Protein AF-A0A972AFU8-F1 (afdb_monomer_lite)

Sequence (336 aa):
MNEWDAAQCSFCGYEKGDERPVTGALPSGTQIENRYTLGNALSSSRQSIGYVAWDARMNTRVLVEEFFPAAIVSRGADGRIVIKRNKEQFARARALFLDAPLEGIRPLKCSHSFDTLNTAMRVYPLDEHQDALTRMEELLDAPILFRDPAGSPLMSINGLLIPPLPKSREYKPSSYFDKNRKRRSLVIALISLIAVCVIGIALWAGYTMLSKYSIEIKLNAPYSAAQTWMLSRVEDGNMISVNAGDIQSDDTAAFAKLSLRRGNYSINVAQDGKEIARTVFAVEGAQPSEVALPTYTPVPVIMPTPSPVPSVAPSPEPSVAPSPEPSVAPSPEPSV

Radius of gyration: 59.09 Å; chains: 1; bounding box: 100×70×156 Å

Foldseek 3Di:
DDDPPDCARPAQRDGPPPDPQPAQDDAQQDQDPVFWGWHGFLDDDLFWTKTWIAGNVVRHIKIKIWGPNPVQWHQDPVRAIDGNDDVVLQVVVQVCVQPPDCVVQFPFDFPDWDDDSNGIMTITDDDRPDDRNVNRVSRNVSDDQCADPVRHRCADSSSHGPPPDPPDDPDDDPPVVVVVVVVVVVVVVVVVVVVVVVVVVVVVVVCLQPAWEKEKEKEQAADDPQKFKWKDFPPPPDIDGDPPPQWDDDRGIIMHIDTHHFGKMKMFMDGPRHTPFMDMDTDPDHDHPHDYTPDDDDDDDDDDDDDDDDDDDDDDDDDDDDDDDDDDDDDDDDDD

Structure (mmCIF, N/CA/C/O backbone):
data_AF-A0A972AFU8-F1
#
_entry.id   AF-A0A972AFU8-F1
#
loop_
_atom_site.group_PDB
_atom_site.id
_atom_site.type_symbol
_atom_site.label_atom_id
_atom_site.label_alt_id
_atom_site.label_comp_id
_atom_site.label_asym_id
_atom_site.label_entity_id
_atom_site.label_seq_id
_atom_site.pdbx_PDB_ins_code
_atom_site.Cartn_x
_atom_site.Cartn_y
_atom_site.Cartn_z
_atom_site.occupancy
_atom_site.B_iso_or_equiv
_atom_site.auth_seq_id
_atom_site.auth_comp_id
_atom_site.auth_asym_id
_atom_site.auth_atom_id
_atom_site.pdbx_PDB_model_num
ATOM 1 N N . MET A 1 1 ? -32.874 8.045 23.762 1.00 37.81 1 MET A N 1
ATOM 2 C CA . MET A 1 1 ? -32.850 7.841 22.297 1.00 37.81 1 MET A CA 1
ATOM 3 C C . MET A 1 1 ? -33.540 9.050 21.691 1.00 37.81 1 MET A C 1
ATOM 5 O O . MET A 1 1 ? -34.736 9.120 21.914 1.00 37.81 1 MET A O 1
ATOM 9 N N . ASN A 1 2 ? -32.812 10.030 21.125 1.00 44.28 2 ASN A N 1
ATOM 10 C CA . ASN A 1 2 ? -33.295 11.075 20.183 1.00 44.28 2 ASN A CA 1
ATOM 11 C C . ASN A 1 2 ? -32.303 12.259 20.044 1.00 44.28 2 ASN A C 1
ATOM 13 O O . ASN A 1 2 ? -32.684 13.390 20.301 1.00 44.28 2 ASN A O 1
ATOM 17 N N . GLU A 1 3 ? -31.049 12.039 19.626 1.00 41.25 3 GLU A N 1
ATOM 18 C CA . GLU A 1 3 ? -30.142 13.151 19.241 1.00 41.25 3 GLU A CA 1
ATOM 19 C C . GLU A 1 3 ? -29.194 12.762 18.083 1.00 41.25 3 GLU A C 1
ATOM 21 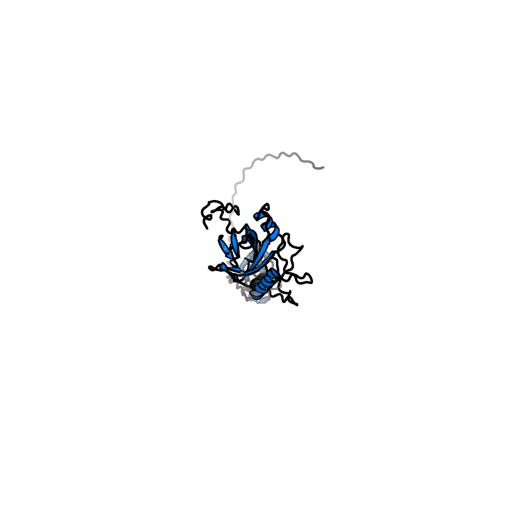O O . GLU A 1 3 ? -28.002 13.045 18.114 1.00 41.25 3 GLU A O 1
ATOM 26 N N . TRP A 1 4 ? -29.699 12.078 17.046 1.00 46.97 4 TRP A N 1
ATOM 27 C CA . TRP A 1 4 ? -28.911 11.759 15.831 1.00 46.97 4 TRP A CA 1
ATOM 28 C C . TRP A 1 4 ? -29.368 12.524 14.569 1.00 46.97 4 TRP A C 1
ATOM 30 O O . TRP A 1 4 ? -28.843 12.314 13.470 1.00 46.97 4 TRP A O 1
ATOM 40 N N . ASP A 1 5 ? -30.323 13.446 14.727 1.00 47.53 5 ASP A N 1
ATOM 41 C CA . ASP A 1 5 ? -30.875 14.271 13.641 1.00 47.53 5 ASP A CA 1
ATOM 42 C C . ASP A 1 5 ? -30.283 15.688 13.565 1.00 47.53 5 ASP A C 1
ATOM 44 O O . ASP A 1 5 ? -30.610 16.439 12.648 1.00 47.53 5 ASP A O 1
ATOM 48 N N . ALA A 1 6 ? -29.374 16.057 14.472 1.00 55.97 6 ALA A N 1
ATOM 49 C CA . ALA A 1 6 ? -28.654 17.326 14.389 1.00 55.97 6 ALA A CA 1
ATOM 50 C C . ALA A 1 6 ? -27.599 17.303 13.263 1.00 55.97 6 ALA A C 1
ATOM 52 O O . ALA A 1 6 ? -26.949 16.283 13.023 1.00 55.97 6 ALA A O 1
ATOM 53 N N . ALA A 1 7 ? -27.411 18.446 12.590 1.00 61.03 7 ALA A N 1
ATOM 54 C CA . ALA A 1 7 ? -26.380 18.632 11.563 1.00 61.03 7 ALA A CA 1
ATOM 55 C C . ALA A 1 7 ? -24.957 18.463 12.119 1.00 61.03 7 ALA A C 1
ATOM 57 O O . ALA A 1 7 ? -24.067 18.084 11.366 1.00 61.03 7 ALA A O 1
ATOM 58 N N . GLN A 1 8 ? -24.766 18.688 13.425 1.00 59.25 8 GLN A N 1
ATOM 59 C CA . GLN A 1 8 ? -23.522 18.440 14.141 1.00 59.25 8 GLN A CA 1
ATOM 60 C C . GLN A 1 8 ? -23.787 17.741 15.484 1.00 59.25 8 GLN A C 1
ATOM 62 O O . GLN A 1 8 ? -24.664 18.163 16.237 1.00 59.25 8 GLN A O 1
ATOM 67 N N . CYS A 1 9 ? -23.044 16.680 15.807 1.00 61.28 9 CYS A N 1
ATOM 68 C CA . CYS A 1 9 ? -23.166 15.972 17.081 1.00 61.28 9 CYS A CA 1
ATOM 69 C C . CYS A 1 9 ? -22.543 16.786 18.221 1.00 61.28 9 CYS A C 1
ATOM 71 O O . CYS A 1 9 ? -21.334 17.014 18.232 1.00 61.28 9 CYS A O 1
ATOM 73 N N . SER A 1 10 ? -23.337 17.136 19.231 1.00 56.19 10 SER A N 1
ATOM 74 C CA . SER A 1 10 ? -22.893 17.910 20.400 1.00 56.19 10 SER A CA 1
ATOM 75 C C . SER A 1 10 ? -21.887 17.176 21.295 1.00 56.19 10 SER A C 1
ATOM 77 O O . SER A 1 10 ? -21.200 17.811 22.087 1.00 56.19 10 SER A O 1
ATOM 79 N N . PHE A 1 11 ? -21.768 15.851 21.163 1.00 51.97 11 PHE A N 1
ATOM 80 C CA . PHE A 1 11 ? -20.828 15.049 21.949 1.00 51.97 11 PHE A CA 1
ATOM 81 C C . PHE A 1 11 ? -19.477 14.878 21.261 1.00 51.97 11 PHE A C 1
ATOM 83 O O . PHE A 1 11 ? -18.452 14.916 21.930 1.00 51.97 11 PHE A O 1
ATOM 90 N N . CYS A 1 12 ? -19.435 14.677 19.941 1.00 58.28 12 CYS A N 1
ATOM 91 C CA . CYS A 1 12 ? -18.194 14.370 19.216 1.00 58.28 12 CYS A CA 1
ATOM 92 C C . CYS A 1 12 ? -17.814 15.374 18.118 1.00 58.28 12 CYS A C 1
ATOM 94 O O . CYS A 1 12 ? -16.777 15.186 17.494 1.00 58.28 12 CYS A O 1
ATOM 96 N N . GLY A 1 13 ? -18.616 16.415 17.872 1.00 56.38 13 GLY A N 1
ATOM 97 C CA . GLY A 1 13 ? -18.365 17.422 16.832 1.00 56.38 13 GLY A CA 1
ATOM 98 C C . GLY A 1 13 ? -18.654 16.955 15.400 1.00 56.38 13 GLY A C 1
ATOM 99 O O . GLY A 1 13 ? -18.406 17.706 14.463 1.00 56.38 13 GLY A O 1
ATOM 100 N N . TYR A 1 14 ? -19.180 15.735 15.219 1.00 58.97 14 TYR A N 1
ATOM 101 C CA . TYR A 1 14 ? -19.485 15.134 13.913 1.00 58.97 14 TYR A CA 1
ATOM 102 C C . TYR A 1 14 ? -20.462 15.984 13.105 1.00 58.97 14 TYR A C 1
ATOM 104 O O . TYR A 1 14 ? -21.619 16.057 13.501 1.00 58.97 14 TYR A O 1
ATOM 112 N N . GLU A 1 15 ? -20.041 16.539 11.967 1.00 60.16 15 GLU A N 1
ATOM 113 C CA . GLU A 1 15 ? -20.936 17.177 10.998 1.00 60.16 15 GLU A CA 1
ATOM 114 C C . GLU A 1 15 ? -21.454 16.165 9.966 1.00 60.16 15 GLU A C 1
ATOM 116 O O . GLU A 1 15 ? -20.697 15.437 9.314 1.00 60.16 15 GLU A O 1
ATOM 121 N N . LYS A 1 16 ? -22.778 16.110 9.814 1.00 57.25 16 LYS A N 1
ATOM 122 C CA . LYS A 1 16 ? -23.493 15.222 8.894 1.00 57.25 16 LYS A CA 1
ATOM 123 C C . LYS A 1 16 ? -23.300 15.735 7.460 1.00 57.25 16 LYS A C 1
ATOM 125 O O . LYS A 1 16 ? -24.111 16.508 6.964 1.00 57.25 16 LYS A O 1
ATOM 130 N N . GLY A 1 17 ? -22.209 15.322 6.812 1.00 56.00 17 GLY A N 1
ATOM 131 C CA . GLY A 1 17 ? -21.889 15.689 5.423 1.00 56.00 17 GLY A CA 1
ATOM 132 C C . GLY A 1 17 ? -20.403 15.873 5.107 1.00 56.00 17 GLY A C 1
ATOM 133 O O . GLY A 1 17 ? -20.064 16.017 3.935 1.00 56.00 17 GLY A O 1
ATOM 134 N N . ASP A 1 18 ? -19.515 15.843 6.108 1.00 52.94 18 ASP A N 1
ATOM 135 C CA . ASP A 1 18 ? -18.074 16.003 5.882 1.00 52.94 18 ASP A CA 1
ATOM 136 C C . ASP A 1 18 ? -17.456 14.674 5.401 1.00 52.94 18 ASP A C 1
ATOM 138 O O . ASP A 1 18 ? -16.921 13.855 6.155 1.00 52.94 18 ASP A O 1
ATOM 142 N N . GLU A 1 19 ? -17.643 14.392 4.114 1.00 49.44 19 GLU A N 1
ATOM 143 C CA . GLU A 1 19 ? -17.134 13.200 3.447 1.00 49.44 19 GLU A CA 1
ATOM 144 C C . GLU A 1 19 ? -15.643 13.357 3.127 1.00 49.44 19 GLU A C 1
ATOM 146 O O . GLU A 1 19 ? -15.234 13.641 2.002 1.00 49.44 19 GLU A O 1
ATOM 151 N N . ARG A 1 20 ? -14.791 13.046 4.103 1.00 53.94 20 ARG A N 1
ATOM 152 C CA . ARG A 1 20 ? -13.499 12.420 3.787 1.00 53.94 20 ARG A CA 1
ATOM 153 C C . ARG A 1 20 ? -13.585 10.930 4.101 1.00 53.94 20 ARG A C 1
ATOM 155 O O . ARG A 1 20 ? -13.064 10.504 5.132 1.00 53.94 20 ARG A O 1
ATOM 162 N N . PRO A 1 21 ? -14.245 10.102 3.265 1.00 68.50 21 PRO A N 1
ATOM 163 C CA . PRO A 1 21 ? -14.268 8.674 3.509 1.00 68.50 21 PRO A CA 1
ATOM 164 C C . PRO A 1 21 ? -12.852 8.135 3.319 1.00 68.50 21 PRO A C 1
ATOM 166 O O . PRO A 1 21 ? -12.351 7.981 2.203 1.00 68.50 21 PRO A O 1
ATOM 169 N N . VAL A 1 22 ? -12.198 7.829 4.436 1.00 81.88 22 VAL A N 1
ATOM 170 C CA . VAL A 1 22 ? -11.023 6.966 4.435 1.00 81.88 22 VAL A CA 1
ATOM 171 C C . VAL A 1 22 ? -11.405 5.681 3.698 1.00 81.88 22 VAL A C 1
ATOM 173 O O . VAL A 1 22 ? -12.379 5.005 4.036 1.00 81.88 22 VAL A O 1
ATOM 176 N N . THR A 1 23 ? -10.661 5.353 2.643 1.00 84.81 23 THR A N 1
ATOM 177 C CA . THR A 1 23 ? -11.007 4.220 1.781 1.00 84.81 23 THR A CA 1
ATOM 178 C C . THR A 1 23 ? -10.976 2.915 2.574 1.00 84.81 23 THR A C 1
ATOM 180 O O . THR A 1 23 ? -9.947 2.532 3.124 1.00 84.81 23 THR A O 1
ATOM 183 N N . GLY A 1 24 ? -12.101 2.199 2.586 1.00 89.19 24 GLY A N 1
ATOM 184 C CA . GLY A 1 24 ? -12.237 0.939 3.317 1.00 89.19 24 GLY A CA 1
ATOM 185 C C . GLY A 1 24 ? -12.567 1.096 4.803 1.00 89.19 24 GLY A C 1
ATOM 186 O O . GLY A 1 24 ? -12.561 0.082 5.505 1.00 89.19 24 GLY A O 1
ATOM 187 N N . ALA A 1 25 ? -12.867 2.310 5.270 1.00 92.88 25 ALA A N 1
ATOM 188 C CA . ALA A 1 25 ? -13.364 2.550 6.617 1.00 92.88 25 ALA A CA 1
ATOM 189 C C . ALA A 1 25 ? -14.773 1.978 6.835 1.00 92.88 25 ALA A C 1
ATOM 191 O O . ALA A 1 25 ? -15.566 1.845 5.899 1.00 92.88 25 ALA A O 1
ATOM 192 N N . LEU A 1 26 ? -15.076 1.641 8.086 1.00 93.31 26 LEU A N 1
ATOM 193 C CA . LEU A 1 26 ? -16.425 1.303 8.526 1.00 93.31 26 LEU A CA 1
ATOM 194 C C . LEU A 1 26 ? -17.310 2.561 8.557 1.00 93.31 26 LEU A C 1
ATOM 196 O O . LEU A 1 26 ? -16.807 3.653 8.832 1.00 93.31 26 LEU A O 1
ATOM 200 N N . PRO A 1 27 ? -18.620 2.430 8.285 1.00 89.56 27 PRO A N 1
ATOM 201 C CA . PRO A 1 27 ? -19.526 3.568 8.321 1.00 89.56 27 PRO A CA 1
ATOM 202 C C . PRO A 1 27 ? -19.704 4.097 9.750 1.00 89.56 27 PRO A C 1
ATOM 204 O O . PRO A 1 27 ? -19.710 3.330 10.719 1.00 89.56 27 PRO A O 1
ATOM 207 N N . SER A 1 28 ? -19.904 5.410 9.873 1.00 89.62 28 SER A N 1
ATOM 208 C CA . SER A 1 28 ? -20.295 6.041 11.139 1.00 89.62 28 SER A CA 1
ATOM 209 C C . SER A 1 28 ? -21.596 5.419 11.664 1.00 89.62 28 SER A C 1
ATOM 211 O O . SER A 1 28 ? -22.487 5.062 10.893 1.00 89.62 28 SER A O 1
ATOM 213 N N . GLY A 1 29 ? -21.684 5.236 12.978 1.00 88.81 29 GLY A N 1
ATOM 214 C CA . GLY A 1 29 ? -22.757 4.517 13.663 1.00 88.81 29 GLY A CA 1
ATOM 215 C C . GLY A 1 29 ? -22.546 3.003 13.777 1.00 88.81 29 GLY A C 1
ATOM 216 O O . GLY A 1 29 ? -23.337 2.342 14.449 1.00 88.81 29 GLY A O 1
ATOM 217 N N . THR A 1 30 ? -21.489 2.433 13.180 1.00 91.81 30 THR A N 1
ATOM 218 C CA . THR A 1 30 ? -21.183 0.999 13.333 1.00 91.81 30 THR A CA 1
ATOM 219 C C . THR A 1 30 ? -20.950 0.656 14.801 1.00 91.81 30 THR A C 1
ATOM 221 O O . THR A 1 30 ? -20.091 1.245 15.460 1.00 91.81 30 THR A O 1
ATOM 224 N N . GLN A 1 31 ? -21.683 -0.335 15.305 1.00 93.62 31 GLN A N 1
ATOM 225 C CA . GLN A 1 31 ? -21.523 -0.828 16.666 1.00 93.62 31 GLN A CA 1
ATOM 226 C C . GLN A 1 31 ? -20.534 -1.998 16.704 1.00 93.62 31 GLN A C 1
ATOM 228 O O . GLN A 1 31 ? -20.651 -2.955 15.940 1.00 93.62 31 GLN A O 1
ATOM 233 N N . ILE A 1 32 ? -19.567 -1.925 17.615 1.00 93.81 32 ILE A N 1
ATOM 234 C CA . ILE A 1 32 ? -18.518 -2.923 17.815 1.00 93.81 32 ILE A CA 1
ATOM 235 C C . ILE A 1 32 ? -18.565 -3.429 19.261 1.00 93.81 32 ILE A C 1
ATOM 237 O O . ILE A 1 32 ? -18.649 -2.636 20.204 1.00 93.81 32 ILE A O 1
ATOM 241 N N . GLU A 1 33 ? -18.517 -4.755 19.440 1.00 91.88 33 GLU A N 1
ATOM 242 C CA . GLU A 1 33 ? -18.564 -5.432 20.753 1.00 91.88 33 GLU A CA 1
ATOM 243 C C . GLU A 1 33 ? -19.775 -5.030 21.622 1.00 91.88 33 GLU A C 1
ATOM 245 O O . GLU A 1 33 ? -19.723 -5.092 22.850 1.00 91.88 33 GLU A O 1
ATOM 250 N N . ASN A 1 34 ? -20.865 -4.548 21.002 1.00 90.75 34 ASN A N 1
ATOM 251 C CA . ASN A 1 34 ? -22.017 -3.944 21.690 1.00 90.75 34 ASN A CA 1
ATOM 252 C C . ASN A 1 34 ? -21.620 -2.894 22.750 1.00 90.75 34 ASN A C 1
ATOM 254 O O . ASN A 1 34 ? -22.326 -2.687 23.737 1.00 90.75 34 ASN A O 1
ATOM 258 N N . ARG A 1 35 ? -20.467 -2.243 22.562 1.00 95.00 35 ARG A N 1
ATOM 259 C CA . ARG A 1 35 ? -19.870 -1.306 23.521 1.00 95.00 35 ARG A CA 1
ATOM 260 C C . ARG A 1 35 ? -19.423 -0.026 22.843 1.00 95.00 35 ARG A C 1
ATOM 262 O O . ARG A 1 35 ? -19.709 1.054 23.349 1.00 95.00 35 ARG A O 1
ATOM 269 N N . TYR A 1 36 ? -18.727 -0.154 21.722 1.00 96.50 36 TYR A N 1
ATOM 270 C CA . TYR A 1 36 ? -18.155 0.976 21.012 1.00 96.50 36 TYR A CA 1
ATOM 271 C C . TYR A 1 36 ? -19.051 1.342 19.839 1.00 96.50 36 TYR A C 1
ATOM 273 O O . TYR A 1 36 ? -19.327 0.502 18.988 1.00 96.50 36 TYR A O 1
ATOM 281 N N . THR A 1 37 ? -19.511 2.586 19.788 1.00 96.25 37 THR A N 1
ATOM 282 C CA . THR A 1 37 ? -20.226 3.116 18.619 1.00 96.25 37 THR A CA 1
ATOM 283 C C . THR A 1 37 ? -19.263 3.994 17.842 1.00 96.25 37 THR A C 1
ATOM 285 O O . THR A 1 37 ? -18.832 5.024 18.361 1.00 96.25 37 THR A O 1
ATOM 288 N N . LEU A 1 38 ? -18.878 3.571 16.638 1.00 94.06 38 LEU A N 1
ATOM 289 C CA . LEU A 1 38 ? -17.943 4.322 15.807 1.00 94.06 38 LEU A CA 1
ATOM 290 C C . LEU A 1 38 ? -18.584 5.618 15.305 1.00 94.06 38 LEU A C 1
ATOM 292 O O . LEU A 1 38 ? -19.736 5.624 14.884 1.00 94.06 38 LEU A O 1
ATOM 296 N N . GLY A 1 39 ? -17.824 6.705 15.336 1.00 90.31 39 GLY A N 1
ATOM 297 C CA . GLY A 1 39 ? -18.099 7.925 14.587 1.00 90.31 39 GLY A CA 1
ATOM 298 C C . GLY A 1 39 ? -17.361 7.911 13.249 1.00 90.31 39 GLY A C 1
ATOM 299 O O . GLY A 1 39 ? -17.167 6.859 12.637 1.00 90.31 39 GLY A O 1
ATOM 300 N N . ASN A 1 40 ? -16.919 9.084 12.798 1.00 85.38 40 ASN A N 1
ATOM 301 C CA . ASN A 1 40 ? -16.136 9.193 11.571 1.00 85.38 40 ASN A CA 1
ATOM 302 C C . ASN A 1 40 ? -14.753 8.550 11.699 1.00 85.38 40 ASN A C 1
ATOM 304 O O . ASN A 1 40 ? -14.107 8.602 12.752 1.00 85.38 40 ASN A O 1
ATOM 308 N N . ALA A 1 41 ? -14.276 8.016 10.575 1.00 91.50 41 ALA A N 1
ATOM 309 C CA . ALA A 1 41 ? -12.853 7.794 10.388 1.00 91.50 41 ALA A CA 1
ATOM 310 C C . ALA A 1 41 ? -12.145 9.154 10.384 1.00 91.50 41 ALA A C 1
ATOM 312 O O . ALA A 1 41 ? -12.539 10.061 9.654 1.00 91.50 41 ALA A O 1
ATOM 313 N N . LEU A 1 42 ? -11.124 9.288 11.223 1.00 91.19 42 LEU A N 1
ATOM 314 C CA . LEU A 1 42 ? -10.354 10.517 11.382 1.00 91.19 42 LEU A CA 1
ATOM 315 C C . LEU A 1 42 ? -9.156 10.537 10.432 1.00 91.19 42 LEU A C 1
ATOM 317 O O . LEU A 1 42 ? -8.906 11.531 9.762 1.00 91.19 42 LEU A O 1
ATOM 321 N N . SER A 1 43 ? -8.417 9.426 10.372 1.00 90.50 43 SER A N 1
ATOM 322 C CA . SER A 1 43 ? -7.192 9.304 9.580 1.00 90.50 43 SER A CA 1
ATOM 323 C C . SER A 1 43 ? -6.892 7.835 9.256 1.00 90.50 43 SER A C 1
ATOM 325 O O . SER A 1 43 ? -7.543 6.913 9.755 1.00 90.50 43 SER A O 1
ATOM 327 N N . SER A 1 44 ? -5.910 7.602 8.391 1.00 92.31 44 SER A N 1
ATOM 328 C CA . SER A 1 44 ? -5.438 6.266 8.027 1.00 92.31 44 SER A CA 1
ATOM 329 C C . SER A 1 44 ? -3.946 6.253 7.769 1.00 92.31 44 SER A C 1
ATOM 331 O O . SER A 1 44 ? -3.403 7.182 7.177 1.00 92.31 44 SER A O 1
ATOM 333 N N . SER A 1 45 ? -3.310 5.143 8.119 1.00 89.75 45 SER A N 1
ATOM 334 C CA . SER A 1 45 ? -1.928 4.843 7.774 1.00 89.75 45 SER A CA 1
ATOM 335 C C . SER A 1 45 ? -1.858 3.679 6.784 1.00 89.75 45 SER A C 1
ATOM 337 O O . SER A 1 45 ? -2.860 3.116 6.345 1.00 89.75 45 SER A O 1
ATOM 339 N N . ARG A 1 46 ? -0.636 3.263 6.438 1.00 85.94 46 ARG A N 1
ATOM 340 C CA . ARG A 1 46 ? -0.408 2.042 5.643 1.00 85.94 46 ARG A CA 1
ATOM 341 C C . ARG A 1 46 ? -0.845 0.765 6.364 1.00 85.94 46 ARG A C 1
ATOM 343 O O . ARG A 1 46 ? -0.975 -0.272 5.714 1.00 85.94 46 ARG A O 1
ATOM 350 N N . GLN A 1 47 ? -0.999 0.833 7.685 1.00 87.94 47 GLN A N 1
ATOM 351 C CA . GLN A 1 47 ? -1.257 -0.307 8.551 1.00 87.94 47 GLN A CA 1
ATOM 352 C C . GLN A 1 47 ? -2.673 -0.308 9.123 1.00 87.94 47 GLN A C 1
ATOM 354 O O . GLN A 1 47 ? -3.221 -1.392 9.318 1.00 87.94 47 GLN A O 1
ATOM 359 N N . SER A 1 48 ? -3.237 0.866 9.401 1.00 93.12 48 SER A N 1
ATOM 360 C CA . SER A 1 48 ? -4.424 0.993 10.241 1.00 93.12 48 SER A CA 1
ATOM 361 C C . SER A 1 48 ? -5.362 2.103 9.771 1.00 93.12 48 SER A C 1
ATOM 363 O O . SER A 1 48 ? -4.937 3.049 9.107 1.00 93.12 48 SER A O 1
ATOM 365 N N . ILE A 1 49 ? -6.629 2.012 10.170 1.00 95.44 49 ILE A N 1
ATOM 366 C CA . ILE A 1 49 ? -7.601 3.109 10.092 1.00 95.44 49 ILE A CA 1
ATOM 367 C C . ILE A 1 49 ? -7.929 3.564 11.513 1.00 95.44 49 ILE A C 1
ATOM 369 O O . ILE A 1 49 ? -8.131 2.738 12.401 1.00 95.44 49 ILE A O 1
ATOM 373 N N . GLY A 1 50 ? -7.976 4.875 11.720 1.00 95.81 50 GLY A N 1
ATOM 374 C CA . GLY A 1 50 ? -8.305 5.497 12.991 1.00 95.81 50 GLY A CA 1
ATOM 375 C C . GLY A 1 50 ? -9.708 6.090 13.006 1.00 95.81 50 GLY A C 1
ATOM 376 O O . GLY A 1 50 ? -10.061 6.858 12.114 1.00 95.81 50 GLY A O 1
ATOM 377 N N . TYR A 1 51 ? -10.479 5.799 14.048 1.00 95.56 51 TYR A N 1
ATOM 378 C CA . TYR A 1 51 ? -11.828 6.315 14.273 1.00 95.56 51 TYR A CA 1
ATOM 379 C C . TYR A 1 51 ? -11.924 7.036 15.619 1.00 95.56 51 TYR A C 1
ATOM 381 O O . TYR A 1 51 ? -11.248 6.666 16.583 1.00 95.56 51 TYR A O 1
ATOM 389 N N . VAL A 1 52 ? -12.836 8.003 15.710 1.00 94.38 52 VAL A N 1
ATOM 390 C CA . VAL A 1 52 ? -13.427 8.385 17.000 1.00 94.38 52 VAL A CA 1
ATOM 391 C C . VAL A 1 52 ? -14.579 7.434 17.308 1.00 94.38 52 VAL A C 1
ATOM 393 O O . VAL A 1 52 ? -15.294 7.016 16.400 1.00 94.38 52 VAL A O 1
ATOM 396 N N . ALA A 1 53 ? -14.784 7.081 18.573 1.00 95.69 53 ALA A N 1
ATOM 397 C CA . ALA A 1 53 ? -15.911 6.259 18.993 1.00 95.69 53 ALA A CA 1
ATOM 398 C C . ALA A 1 53 ? -16.438 6.670 20.370 1.00 95.69 53 ALA A C 1
ATOM 400 O O . ALA A 1 53 ? -15.747 7.311 21.162 1.00 95.69 53 ALA A O 1
ATOM 401 N N . TRP A 1 54 ? -17.668 6.266 20.665 1.00 95.56 54 TRP A N 1
ATOM 402 C CA . TRP A 1 54 ? -18.270 6.374 21.989 1.00 95.56 54 TRP A CA 1
ATOM 403 C C . TRP A 1 54 ? -18.181 5.035 22.720 1.00 95.56 54 TRP A C 1
ATOM 405 O O . TRP A 1 54 ? -18.660 4.028 22.198 1.00 95.56 54 TRP A O 1
ATOM 415 N N . ASP A 1 55 ? -17.594 5.010 23.918 1.00 96.12 55 ASP A N 1
ATOM 416 C CA . ASP A 1 55 ? -17.600 3.843 24.804 1.00 96.12 55 ASP A CA 1
ATOM 417 C C . ASP A 1 55 ? -18.824 3.897 25.726 1.00 96.12 55 ASP A C 1
ATOM 419 O O . ASP A 1 55 ? -18.854 4.646 26.703 1.00 96.12 55 ASP A O 1
ATOM 423 N N . ALA A 1 56 ? -19.826 3.063 25.446 1.00 93.62 56 ALA A N 1
ATOM 424 C CA . ALA A 1 56 ? -21.076 3.031 26.200 1.00 93.62 56 ALA A CA 1
ATOM 425 C C . ALA A 1 56 ? -20.916 2.576 27.663 1.00 93.62 56 ALA A C 1
ATOM 427 O O . ALA A 1 56 ? -21.794 2.852 28.476 1.00 93.62 56 ALA A O 1
ATOM 428 N N . ARG A 1 57 ? -19.825 1.881 28.023 1.00 94.06 57 ARG A N 1
ATOM 429 C CA . ARG A 1 57 ? -19.599 1.440 29.412 1.00 94.06 57 ARG A CA 1
ATOM 430 C C . ARG A 1 57 ? -19.016 2.544 30.280 1.00 94.06 57 ARG A C 1
ATOM 432 O O . ARG A 1 57 ? -19.414 2.679 31.430 1.00 94.06 57 ARG A O 1
ATOM 439 N N . MET A 1 58 ? -18.052 3.289 29.743 1.00 91.56 58 MET A N 1
ATOM 440 C CA . MET A 1 58 ? -17.404 4.391 30.463 1.00 91.56 58 MET A CA 1
ATOM 441 C C . MET A 1 58 ? -18.090 5.739 30.223 1.00 91.56 58 MET A C 1
ATOM 443 O O . MET A 1 58 ? -17.752 6.712 30.886 1.00 91.56 58 MET A O 1
ATOM 447 N N . ASN A 1 59 ? -19.049 5.785 29.292 1.00 93.00 59 ASN A N 1
ATOM 448 C CA . ASN A 1 59 ? -19.786 6.981 28.900 1.00 93.00 59 ASN A CA 1
ATOM 449 C C . ASN A 1 59 ? -18.851 8.133 28.495 1.00 93.00 59 ASN A C 1
ATOM 451 O O . ASN A 1 59 ? -19.000 9.266 28.947 1.00 93.00 59 ASN A O 1
ATOM 455 N N . THR A 1 60 ? -17.847 7.807 27.680 1.00 93.00 60 THR A N 1
ATOM 456 C CA . THR A 1 60 ? -16.819 8.750 27.233 1.00 93.00 60 THR A CA 1
ATOM 457 C C . THR A 1 60 ? -16.401 8.478 25.791 1.00 93.00 60 THR A C 1
ATOM 459 O O . THR A 1 60 ? -16.631 7.391 25.247 1.00 93.00 60 THR A O 1
ATOM 462 N N . ARG A 1 61 ? -15.761 9.470 25.169 1.00 93.56 61 ARG A N 1
ATOM 463 C CA . ARG A 1 61 ? -15.152 9.338 23.843 1.00 93.56 61 ARG A CA 1
ATOM 464 C C . ARG A 1 61 ? -13.836 8.578 23.943 1.00 93.56 61 ARG A C 1
ATOM 466 O O . ARG A 1 61 ? -13.071 8.738 24.889 1.00 93.56 61 ARG A O 1
ATOM 473 N N . VAL A 1 62 ? -13.568 7.763 22.937 1.00 96.44 62 VAL A N 1
ATOM 474 C CA . VAL A 1 62 ? -12.335 6.990 22.797 1.00 96.44 62 VAL A CA 1
ATOM 475 C C . VAL A 1 62 ? -11.864 7.032 21.350 1.00 96.44 62 VAL A C 1
ATOM 477 O O . VAL A 1 62 ? -12.637 7.314 20.432 1.00 96.44 62 VAL A O 1
ATOM 480 N N . LEU A 1 63 ? -10.593 6.721 21.144 1.00 97.06 63 LEU A N 1
ATOM 481 C CA . LEU A 1 63 ? -10.038 6.467 19.822 1.00 97.06 63 LEU A CA 1
ATOM 482 C C . LEU A 1 63 ? -10.017 4.963 19.562 1.00 97.06 63 LEU A C 1
ATOM 484 O O . LEU A 1 63 ? -9.669 4.184 20.451 1.00 97.06 63 LEU A O 1
ATOM 488 N N . VAL A 1 64 ? -10.367 4.555 18.345 1.00 97.44 64 VAL A N 1
ATOM 489 C CA . VAL A 1 64 ? -10.310 3.157 17.904 1.00 97.44 64 VAL A CA 1
ATOM 490 C C . VAL A 1 64 ? -9.379 3.057 16.707 1.00 97.44 64 VAL A C 1
ATOM 492 O O . VAL A 1 64 ? -9.599 3.705 15.689 1.00 97.44 64 VAL A O 1
ATOM 495 N N . GLU A 1 65 ? -8.344 2.236 16.823 1.00 96.50 65 GLU A N 1
ATOM 496 C CA . GLU A 1 65 ? -7.453 1.875 15.730 1.00 96.50 65 GLU A CA 1
ATOM 497 C C . GLU A 1 65 ? -7.816 0.476 15.227 1.00 96.50 65 GLU A C 1
ATOM 499 O O . GLU A 1 65 ? -7.709 -0.514 15.954 1.00 96.50 65 GLU A O 1
ATOM 504 N N . GLU A 1 66 ? -8.225 0.394 13.969 1.00 96.50 66 GLU A N 1
ATOM 505 C CA . GLU A 1 66 ? -8.450 -0.854 13.253 1.00 96.50 66 GLU A CA 1
ATOM 506 C C . GLU A 1 66 ? -7.194 -1.249 12.484 1.00 96.50 66 GLU A C 1
ATOM 508 O O . GLU A 1 66 ? -6.706 -0.475 11.661 1.00 96.50 66 GLU A O 1
ATOM 513 N N . PHE A 1 67 ? -6.728 -2.486 12.647 1.00 94.75 67 PHE A N 1
ATOM 514 C CA . PHE A 1 67 ? -5.699 -3.039 11.775 1.00 94.75 67 PHE A CA 1
ATOM 515 C C . PHE A 1 67 ? -6.250 -3.220 10.349 1.00 94.75 67 PHE A C 1
ATOM 517 O O . PHE A 1 67 ? -7.093 -4.073 10.082 1.00 94.75 67 PHE A O 1
ATOM 524 N N . PHE A 1 68 ? -5.780 -2.421 9.396 1.00 93.81 68 PHE A N 1
ATOM 525 C CA . PHE A 1 68 ? -6.246 -2.439 8.010 1.00 93.81 68 PHE A CA 1
ATOM 526 C C . PHE A 1 68 ? -5.102 -2.147 7.021 1.00 93.81 68 PHE A C 1
ATOM 528 O O . PHE A 1 68 ? -4.972 -1.037 6.499 1.00 93.81 68 PHE A O 1
ATOM 535 N N . PRO A 1 69 ? -4.254 -3.144 6.709 1.00 91.44 69 PRO A N 1
ATOM 536 C CA . PRO A 1 69 ? -3.167 -2.980 5.750 1.00 91.44 69 PRO A CA 1
ATOM 537 C C . PRO A 1 69 ? -3.700 -2.982 4.306 1.00 91.44 69 PRO A C 1
ATOM 539 O O . PRO A 1 69 ? -3.669 -4.006 3.615 1.00 91.44 69 PRO A O 1
ATOM 542 N N . ALA A 1 70 ? -4.191 -1.830 3.835 1.00 88.19 70 ALA A N 1
ATOM 543 C CA . ALA A 1 70 ? -4.948 -1.666 2.582 1.00 88.19 70 ALA A CA 1
ATOM 544 C C . ALA A 1 70 ? -4.286 -2.275 1.322 1.00 88.19 70 ALA A C 1
ATOM 546 O O . ALA A 1 70 ? -4.967 -2.621 0.356 1.00 88.19 70 ALA A O 1
ATOM 547 N N . ALA A 1 71 ? -2.963 -2.467 1.333 1.00 86.00 71 ALA A N 1
ATOM 548 C CA . ALA A 1 71 ? -2.215 -3.123 0.260 1.00 86.00 71 ALA A CA 1
ATOM 549 C C . ALA A 1 71 ? -2.572 -4.612 0.056 1.00 86.00 71 ALA A C 1
ATOM 551 O O . ALA A 1 71 ? -2.413 -5.135 -1.050 1.00 86.00 71 ALA A O 1
ATOM 552 N N . ILE A 1 72 ? -3.027 -5.309 1.103 1.00 87.69 72 ILE A N 1
ATOM 553 C CA . ILE A 1 72 ? -3.292 -6.759 1.075 1.00 87.69 72 ILE A CA 1
ATOM 554 C C . ILE A 1 72 ? -4.718 -7.142 1.465 1.00 87.69 72 ILE A C 1
ATOM 556 O O . ILE A 1 72 ? -5.089 -8.308 1.310 1.00 87.69 72 ILE A O 1
ATOM 560 N N . VAL A 1 73 ? -5.528 -6.183 1.914 1.00 91.56 73 VAL A N 1
ATOM 561 C CA . VAL A 1 73 ? -6.930 -6.403 2.286 1.00 91.56 73 VAL A CA 1
ATOM 562 C C . VAL A 1 73 ? -7.903 -5.535 1.486 1.00 91.56 73 VAL A C 1
ATOM 564 O O . VAL A 1 73 ? -7.527 -4.614 0.762 1.00 91.56 73 VAL A O 1
ATOM 567 N N . SER A 1 74 ? -9.185 -5.865 1.580 1.00 92.94 74 SER A N 1
ATOM 568 C CA . SER A 1 74 ? -10.310 -4.997 1.223 1.00 92.94 74 SER A CA 1
ATOM 569 C C . SER A 1 74 ? -11.448 -5.180 2.213 1.00 92.94 74 SER A C 1
ATOM 571 O O . SER A 1 74 ? -11.540 -6.215 2.869 1.00 92.94 74 SER A O 1
ATOM 573 N N . ARG A 1 75 ? -12.343 -4.194 2.266 1.00 94.44 75 ARG A N 1
ATOM 574 C CA . ARG A 1 75 ? -13.602 -4.273 3.002 1.00 94.44 75 ARG A CA 1
ATOM 575 C C . ARG A 1 75 ? -14.639 -5.066 2.203 1.00 94.44 75 ARG A C 1
ATOM 577 O O . ARG A 1 75 ? -14.851 -4.766 1.030 1.00 94.44 75 ARG A O 1
ATOM 584 N N . GLY A 1 76 ? -15.247 -6.077 2.814 1.00 92.75 76 GLY A N 1
ATOM 585 C CA . GLY A 1 76 ? -16.435 -6.752 2.292 1.00 92.75 76 GLY A CA 1
ATOM 586 C C . GLY A 1 76 ? -17.700 -5.919 2.511 1.00 92.75 76 GLY A C 1
ATOM 587 O O . GLY A 1 76 ? -17.711 -5.001 3.329 1.00 92.75 76 GLY A O 1
ATOM 588 N N . ALA A 1 77 ? -18.780 -6.250 1.800 1.00 88.88 77 ALA A N 1
ATOM 589 C CA . ALA A 1 77 ? -20.072 -5.568 1.955 1.00 88.88 77 ALA A CA 1
ATOM 590 C C . ALA A 1 77 ? -20.679 -5.731 3.365 1.00 88.88 77 ALA A C 1
ATOM 592 O O . ALA A 1 77 ? -21.479 -4.911 3.794 1.00 88.88 77 ALA A O 1
ATOM 593 N N . ASP A 1 78 ? -20.270 -6.769 4.094 1.00 90.31 78 ASP A N 1
ATOM 594 C CA . ASP A 1 78 ? -20.649 -7.062 5.478 1.00 90.31 78 ASP A CA 1
ATOM 595 C C . ASP A 1 78 ? -19.738 -6.379 6.519 1.00 90.31 78 ASP A C 1
ATOM 597 O O . ASP A 1 78 ? -19.798 -6.703 7.704 1.00 90.31 78 ASP A O 1
ATOM 601 N N . GLY A 1 79 ? -18.844 -5.482 6.088 1.00 90.25 79 GLY A N 1
ATOM 602 C CA . GLY A 1 79 ? -17.878 -4.796 6.951 1.00 90.25 79 GLY A CA 1
ATOM 603 C C . GLY A 1 79 ? -16.655 -5.639 7.336 1.00 90.25 79 GLY A C 1
ATOM 604 O O . GLY A 1 79 ? -15.695 -5.108 7.902 1.00 90.25 79 GLY A O 1
ATOM 605 N N . ARG A 1 80 ? -16.620 -6.934 6.992 1.00 94.62 80 ARG A N 1
ATOM 606 C CA . ARG A 1 80 ? -15.491 -7.813 7.323 1.00 94.62 80 ARG A CA 1
ATOM 607 C C . ARG A 1 80 ? -14.294 -7.586 6.407 1.00 94.62 80 ARG A C 1
ATOM 609 O O . ARG A 1 80 ? -14.433 -7.212 5.242 1.00 94.62 80 ARG A O 1
ATOM 616 N N . ILE A 1 81 ? -13.094 -7.853 6.917 1.00 94.44 81 ILE A N 1
ATOM 617 C CA . ILE A 1 81 ? -11.877 -7.849 6.102 1.00 94.44 81 ILE A CA 1
ATOM 618 C C . ILE A 1 81 ? -11.827 -9.080 5.189 1.00 94.44 81 ILE A C 1
ATOM 620 O O . ILE A 1 81 ? -11.882 -10.225 5.644 1.00 94.44 81 ILE A O 1
ATOM 624 N N . VAL A 1 82 ? -11.606 -8.836 3.896 1.00 94.56 82 VAL A N 1
ATOM 625 C CA . VAL A 1 82 ? -11.270 -9.843 2.885 1.00 94.56 82 VAL A CA 1
ATOM 626 C C . VAL A 1 82 ? -9.778 -9.758 2.565 1.00 94.56 82 VAL A C 1
ATOM 628 O O . VAL A 1 82 ? -9.285 -8.736 2.086 1.00 94.56 82 VAL A O 1
ATOM 631 N N . ILE A 1 83 ? -9.047 -10.848 2.807 1.00 92.81 83 ILE A N 1
ATOM 632 C CA . ILE A 1 83 ? -7.596 -10.921 2.593 1.00 92.81 83 ILE A CA 1
ATOM 633 C C . ILE A 1 83 ? -7.309 -11.335 1.145 1.00 92.81 83 ILE A C 1
ATOM 635 O O . ILE A 1 83 ? -7.640 -12.449 0.735 1.00 92.81 83 ILE A O 1
ATOM 639 N N . LYS A 1 84 ? -6.654 -10.460 0.376 1.00 89.25 84 LYS A N 1
ATOM 640 C CA . LYS A 1 84 ? -6.349 -10.678 -1.048 1.00 89.25 84 LYS A CA 1
ATOM 641 C C . LYS A 1 84 ? -5.096 -11.529 -1.263 1.00 89.25 84 LYS A C 1
ATOM 643 O O . LYS A 1 84 ? -5.018 -12.261 -2.246 1.00 89.25 84 LYS A O 1
ATOM 648 N N . ARG A 1 85 ? -4.086 -11.396 -0.393 1.00 81.38 85 ARG A N 1
ATOM 649 C CA . ARG A 1 85 ? -2.759 -12.037 -0.520 1.00 81.38 85 ARG A CA 1
ATOM 650 C C . ARG A 1 85 ? -2.178 -12.371 0.859 1.00 81.38 85 ARG A C 1
ATOM 652 O O . ARG A 1 85 ? -2.554 -11.744 1.840 1.00 81.38 85 ARG A O 1
ATOM 659 N N . ASN A 1 86 ? -1.247 -13.327 0.919 1.00 82.44 86 ASN A N 1
ATOM 660 C CA . ASN A 1 86 ? -0.431 -13.649 2.104 1.00 82.44 86 ASN A CA 1
ATOM 661 C C . ASN A 1 86 ? -1.229 -13.858 3.413 1.00 82.44 86 ASN A C 1
ATOM 663 O O . ASN A 1 86 ? -0.942 -13.239 4.436 1.00 82.44 86 ASN A O 1
ATOM 667 N N . LYS A 1 87 ? -2.224 -14.759 3.393 1.00 88.38 87 LYS A N 1
ATOM 668 C CA . LYS A 1 87 ? -3.157 -15.000 4.516 1.00 88.38 87 LYS A CA 1
ATOM 669 C C . LYS A 1 87 ? -2.479 -15.353 5.843 1.00 88.38 87 LYS A C 1
ATOM 671 O O . LYS A 1 87 ? -2.799 -14.753 6.862 1.00 88.38 87 LYS A O 1
ATOM 676 N N . GLU A 1 88 ? -1.533 -16.292 5.833 1.00 84.62 88 GLU A N 1
ATOM 677 C CA . GLU A 1 88 ? -0.798 -16.696 7.045 1.00 84.62 88 GLU A CA 1
ATOM 678 C C . GLU A 1 88 ? -0.060 -15.518 7.678 1.00 84.62 88 GLU A C 1
ATOM 680 O O . GLU A 1 88 ? 0.015 -15.373 8.896 1.00 84.62 88 GLU A O 1
ATOM 685 N N . GLN A 1 89 ? 0.471 -14.648 6.829 1.00 78.88 89 GLN A N 1
ATOM 686 C CA . GLN A 1 89 ? 1.222 -13.501 7.273 1.00 78.88 89 GLN A CA 1
ATOM 687 C C . GLN A 1 89 ? 0.314 -12.426 7.870 1.00 78.88 89 GLN A C 1
ATOM 689 O O . GLN A 1 89 ? 0.637 -11.875 8.918 1.00 78.88 89 GLN A O 1
ATOM 694 N N . PHE A 1 90 ? -0.831 -12.165 7.238 1.00 86.94 90 PHE A N 1
ATOM 695 C CA . PHE A 1 90 ? -1.856 -11.304 7.815 1.00 86.94 90 PHE A CA 1
ATOM 696 C C . PHE A 1 90 ? -2.280 -11.812 9.200 1.00 86.94 90 PHE A C 1
ATOM 698 O O . PHE A 1 90 ? -2.366 -11.021 10.132 1.00 86.94 90 PHE A O 1
ATOM 705 N N . ALA A 1 91 ? -2.463 -13.127 9.367 1.00 88.00 91 ALA A N 1
ATOM 706 C CA . ALA A 1 91 ? -2.810 -13.713 10.661 1.00 88.00 91 ALA A CA 1
ATOM 707 C C . ALA A 1 91 ? -1.730 -13.461 11.730 1.00 88.00 91 ALA A C 1
ATOM 709 O O . ALA A 1 91 ? -2.057 -13.056 12.843 1.00 88.00 91 ALA A O 1
ATOM 710 N N . ARG A 1 92 ? -0.442 -13.616 11.386 1.00 84.75 92 ARG A N 1
ATOM 711 C CA . ARG A 1 92 ? 0.675 -13.282 12.293 1.00 84.75 92 ARG A CA 1
ATOM 712 C C . ARG A 1 92 ? 0.721 -11.791 12.629 1.00 84.75 92 ARG A C 1
ATOM 714 O O . ARG A 1 92 ? 0.927 -11.432 13.781 1.00 84.75 92 ARG A O 1
ATOM 721 N N . ALA A 1 93 ? 0.518 -10.930 11.632 1.00 85.19 93 ALA A N 1
ATOM 722 C CA . ALA A 1 93 ? 0.483 -9.480 11.799 1.00 85.19 93 ALA A CA 1
ATOM 723 C C . ALA A 1 93 ? -0.633 -9.040 12.742 1.00 85.19 93 ALA A C 1
ATOM 725 O O . ALA A 1 93 ? -0.406 -8.246 13.645 1.00 85.19 93 ALA A O 1
ATOM 726 N N . ARG A 1 94 ? -1.825 -9.597 12.540 1.00 90.19 94 ARG A N 1
ATOM 727 C CA . ARG A 1 94 ? -3.001 -9.354 13.364 1.00 90.19 94 ARG A CA 1
ATOM 728 C C . ARG A 1 94 ? -2.767 -9.789 14.811 1.00 90.19 94 ARG A C 1
ATOM 730 O O . ARG A 1 94 ? -3.042 -9.009 15.710 1.00 90.19 94 ARG A O 1
ATOM 737 N N . ALA A 1 95 ? -2.196 -10.976 15.029 1.00 88.31 95 ALA A N 1
ATOM 738 C CA . ALA A 1 95 ? -1.850 -11.448 16.372 1.00 88.31 95 ALA A CA 1
ATOM 739 C C . ALA A 1 95 ? -0.839 -10.517 17.064 1.00 88.31 95 ALA A C 1
ATOM 741 O O . ALA A 1 95 ? -1.064 -10.074 18.184 1.00 88.31 95 ALA A O 1
ATOM 742 N N . LEU A 1 96 ? 0.229 -10.119 16.364 1.00 86.25 96 LEU A N 1
ATOM 743 C CA . LEU A 1 96 ? 1.185 -9.140 16.894 1.00 86.25 96 LEU A CA 1
ATOM 744 C C . LEU A 1 96 ? 0.531 -7.781 17.161 1.00 86.25 96 LEU A C 1
ATOM 746 O O . LEU A 1 96 ? 0.835 -7.145 18.163 1.00 86.25 96 LEU A O 1
ATOM 750 N N . PHE A 1 97 ? -0.369 -7.331 16.286 1.00 89.75 97 PHE A N 1
ATOM 751 C CA . PHE A 1 97 ? -1.124 -6.103 16.502 1.00 89.75 97 PHE A CA 1
ATOM 752 C C . PHE A 1 97 ? -1.976 -6.194 17.766 1.00 89.75 97 PHE A C 1
ATOM 754 O O . PHE A 1 97 ? -2.127 -5.183 18.421 1.00 89.75 97 PHE A O 1
ATOM 761 N N . LEU A 1 98 ? -2.509 -7.352 18.156 1.00 90.25 98 LEU A N 1
ATOM 762 C CA . LEU A 1 98 ? -3.256 -7.493 19.412 1.00 90.25 98 LEU A CA 1
ATOM 763 C C . LEU A 1 98 ? -2.326 -7.491 20.623 1.00 90.25 98 LEU A C 1
ATOM 765 O O . LEU A 1 98 ? -2.530 -6.696 21.543 1.00 90.25 98 LEU A O 1
ATOM 769 N N . ASP A 1 99 ? -1.279 -8.312 20.573 1.00 85.81 99 ASP A N 1
ATOM 770 C CA . ASP A 1 99 ? -0.508 -8.711 21.754 1.00 85.81 99 ASP A CA 1
ATOM 771 C C . ASP A 1 99 ? 0.744 -7.859 22.002 1.00 85.81 99 ASP A C 1
ATOM 773 O O . ASP A 1 99 ? 1.341 -7.941 23.075 1.00 85.81 99 ASP A O 1
ATOM 777 N N . ALA A 1 100 ? 1.175 -7.036 21.036 1.00 80.69 100 ALA A N 1
ATOM 778 C CA . ALA A 1 100 ? 2.419 -6.278 21.164 1.00 80.69 100 ALA A CA 1
ATOM 779 C C . ALA A 1 100 ? 2.394 -5.346 22.393 1.00 80.69 100 ALA A C 1
ATOM 781 O O . ALA A 1 100 ? 1.514 -4.473 22.460 1.00 80.69 100 ALA A O 1
ATOM 782 N N . PRO A 1 101 ? 3.371 -5.459 23.316 1.00 75.81 101 PRO A N 1
ATOM 783 C CA . PRO A 1 101 ? 3.498 -4.556 24.450 1.00 75.81 101 PRO A CA 1
ATOM 784 C C . PRO A 1 101 ? 4.067 -3.226 23.955 1.00 75.81 101 PRO A C 1
ATOM 786 O O . PRO A 1 101 ? 5.250 -3.116 23.645 1.00 75.81 101 PRO A O 1
ATOM 789 N N . LEU A 1 102 ? 3.206 -2.216 23.830 1.00 77.25 102 LEU A N 1
ATOM 790 C CA . LEU A 1 102 ? 3.581 -0.906 23.286 1.00 77.25 102 LEU A CA 1
ATOM 791 C C . LEU A 1 102 ? 3.626 0.212 24.333 1.00 77.25 102 LEU A C 1
ATOM 793 O O . LEU A 1 102 ? 3.665 1.392 23.975 1.00 77.25 102 LEU A O 1
ATOM 797 N N . GLU A 1 103 ? 3.615 -0.142 25.619 1.00 77.00 103 GLU A N 1
ATOM 798 C CA . GLU A 1 103 ? 3.767 0.833 26.698 1.00 77.00 103 GLU A CA 1
ATOM 799 C C . GLU A 1 103 ? 5.121 1.545 26.580 1.00 77.00 103 GLU A C 1
ATOM 801 O O . GLU A 1 103 ? 6.161 0.910 26.421 1.00 77.00 103 GLU A O 1
ATOM 806 N N . GLY A 1 104 ? 5.100 2.879 26.595 1.00 76.62 104 GLY A N 1
ATOM 807 C CA . GLY A 1 104 ? 6.296 3.713 26.438 1.00 76.62 104 GLY A CA 1
ATOM 808 C C . GLY A 1 104 ? 6.849 3.814 25.009 1.00 76.62 104 GLY A C 1
ATOM 809 O O . GLY A 1 104 ? 7.712 4.650 24.767 1.00 76.62 104 GLY A O 1
ATOM 810 N N . ILE A 1 105 ? 6.351 3.012 24.059 1.00 82.19 105 ILE A N 1
ATOM 811 C CA . ILE A 1 105 ? 6.729 3.086 22.634 1.00 82.19 105 ILE A CA 1
ATOM 812 C C . ILE A 1 105 ? 5.740 3.961 21.859 1.00 82.19 105 ILE A C 1
ATOM 814 O O . ILE A 1 105 ? 6.127 4.716 20.969 1.00 82.19 105 ILE A O 1
ATOM 818 N N . ARG A 1 106 ? 4.449 3.832 22.174 1.00 87.31 106 ARG A N 1
ATOM 819 C CA . ARG A 1 106 ? 3.358 4.570 21.526 1.00 87.31 106 ARG A CA 1
ATOM 820 C C . ARG A 1 106 ? 2.977 5.802 22.349 1.00 87.31 106 ARG A C 1
ATOM 822 O O . ARG A 1 106 ? 3.073 5.747 23.575 1.00 87.31 106 ARG A O 1
ATOM 829 N N . PRO A 1 107 ? 2.473 6.872 21.707 1.00 89.62 107 PRO A N 1
ATOM 830 C CA . PRO A 1 107 ? 2.081 8.096 22.409 1.00 89.62 107 PRO A CA 1
ATOM 831 C C . PRO A 1 107 ? 0.894 7.886 23.358 1.00 89.62 107 PRO A C 1
ATOM 833 O O . PRO A 1 107 ? 0.784 8.577 24.365 1.00 89.62 107 PRO A O 1
ATOM 836 N N . LEU A 1 108 ? 0.025 6.909 23.064 1.00 90.81 108 LEU A N 1
ATOM 837 C CA . LEU A 1 108 ? -1.147 6.580 23.874 1.00 90.81 108 LEU A CA 1
ATOM 838 C C . LEU A 1 108 ? -1.086 5.133 24.365 1.00 90.81 108 LEU A C 1
ATOM 840 O O . LEU A 1 108 ? -0.760 4.207 23.613 1.00 90.81 108 LEU A O 1
ATOM 844 N N . LYS A 1 109 ? -1.464 4.931 25.631 1.00 92.19 109 LYS A N 1
ATOM 845 C CA . LYS A 1 109 ? -1.602 3.604 26.234 1.00 92.19 109 LYS A CA 1
ATOM 846 C C . LYS A 1 109 ? -2.892 2.942 25.748 1.00 92.19 109 LYS A C 1
ATOM 848 O O . LYS A 1 109 ? -3.976 3.499 25.897 1.00 92.19 109 LYS A O 1
ATOM 853 N N . CYS A 1 110 ? -2.770 1.737 25.196 1.00 93.38 110 CYS A N 1
ATOM 854 C CA . CYS A 1 110 ? -3.920 0.926 24.802 1.00 93.38 110 CYS A CA 1
ATOM 855 C C . CYS A 1 110 ? -4.703 0.501 26.053 1.00 93.38 110 CYS A C 1
ATOM 857 O O . CYS A 1 110 ? -4.126 -0.098 26.961 1.00 93.38 110 CYS A O 1
ATOM 859 N N . SER A 1 111 ? -6.002 0.799 26.106 1.00 92.75 111 SER A N 1
ATOM 860 C CA . SER A 1 111 ? -6.885 0.400 27.211 1.00 92.75 111 SER A CA 1
ATOM 861 C C . SER A 1 111 ? -7.551 -0.950 26.960 1.00 92.75 111 SER A C 1
ATOM 863 O O . SER A 1 111 ? -7.779 -1.716 27.895 1.00 92.75 111 SER A O 1
ATOM 865 N N . HIS A 1 112 ? -7.861 -1.253 25.700 1.00 93.38 112 HIS A N 1
ATOM 866 C CA . HIS A 1 112 ? -8.528 -2.488 25.313 1.00 93.38 112 HIS A CA 1
ATOM 867 C C . HIS A 1 112 ? -8.108 -2.910 23.905 1.00 93.38 112 HIS A C 1
ATOM 869 O O . HIS A 1 112 ? -8.041 -2.075 23.008 1.00 93.38 112 HIS A O 1
ATOM 875 N N . SER A 1 113 ? -7.843 -4.196 23.699 1.00 95.31 113 SER A N 1
ATOM 876 C CA . SER A 1 113 ? -7.609 -4.788 22.382 1.00 95.31 113 SER A CA 1
ATOM 877 C C . SER A 1 113 ? -8.493 -6.017 22.216 1.00 95.31 113 SER A C 1
ATOM 879 O O . SER A 1 113 ? -8.724 -6.758 23.171 1.00 95.31 113 SER A O 1
ATOM 881 N N . PHE A 1 114 ? -9.038 -6.206 21.020 1.00 96.12 114 PHE A N 1
ATOM 882 C CA . PHE A 1 114 ? -9.919 -7.331 20.730 1.00 96.12 114 PHE A CA 1
ATOM 883 C C . PHE A 1 114 ? -9.994 -7.588 19.230 1.00 96.12 114 PHE A C 1
ATOM 885 O O . PHE A 1 114 ? -9.596 -6.767 18.402 1.00 96.12 114 PHE A O 1
ATOM 892 N N . ASP A 1 115 ? -10.531 -8.749 18.892 1.00 95.25 115 ASP A N 1
ATOM 893 C CA . ASP A 1 115 ? -10.671 -9.224 17.530 1.00 95.25 115 ASP A CA 1
ATOM 894 C C . ASP A 1 115 ? -12.134 -9.205 17.094 1.00 95.25 115 ASP A C 1
ATOM 896 O O . ASP A 1 115 ? -12.995 -9.782 17.749 1.00 95.25 115 ASP A O 1
ATOM 900 N N . THR A 1 116 ? -12.421 -8.593 15.949 1.00 95.00 116 THR A N 1
ATOM 901 C CA . THR A 1 116 ? -13.774 -8.527 15.385 1.00 95.00 116 THR A CA 1
ATOM 902 C C . THR A 1 116 ? -13.710 -8.344 13.874 1.00 95.00 116 THR A C 1
ATOM 904 O O . THR A 1 116 ? -12.680 -7.947 13.345 1.00 95.00 116 THR A O 1
ATOM 907 N N . LEU A 1 117 ? -14.787 -8.632 13.139 1.00 94.25 117 LEU A N 1
ATOM 908 C CA . LEU A 1 117 ? -14.873 -8.372 11.688 1.00 94.25 117 LEU A CA 1
ATOM 909 C C . LEU A 1 117 ? -13.689 -8.920 10.850 1.00 94.25 117 LEU A C 1
ATOM 911 O O . LEU A 1 117 ? -13.340 -8.370 9.804 1.00 94.25 117 LEU A O 1
ATOM 915 N N . ASN A 1 118 ? -13.084 -10.031 11.287 1.00 94.62 118 ASN A N 1
ATOM 916 C CA . ASN A 1 118 ? -11.867 -10.616 10.701 1.00 94.62 118 ASN A CA 1
ATOM 917 C C . ASN A 1 118 ? -10.632 -9.686 10.731 1.00 94.62 118 ASN A C 1
ATOM 919 O O . ASN A 1 118 ? -9.746 -9.766 9.880 1.00 94.62 118 ASN A O 1
ATOM 923 N N . THR A 1 119 ? -10.576 -8.802 11.720 1.00 94.56 119 THR A N 1
ATOM 924 C CA . THR A 1 119 ? -9.449 -7.921 12.005 1.00 94.56 119 THR A CA 1
ATOM 925 C C . THR A 1 119 ? -9.244 -7.737 13.507 1.00 94.56 119 THR A C 1
ATOM 927 O O . THR A 1 119 ? -9.986 -8.308 14.306 1.00 94.56 119 THR A O 1
ATOM 930 N N . ALA A 1 120 ? -8.211 -6.984 13.871 1.00 95.12 120 ALA A N 1
ATOM 931 C CA . ALA A 1 120 ? -7.903 -6.584 15.232 1.00 95.12 120 ALA A CA 1
ATOM 932 C C . ALA A 1 120 ? -8.199 -5.096 15.439 1.00 95.12 120 ALA A C 1
ATOM 934 O O . ALA A 1 120 ? -7.972 -4.275 14.548 1.00 95.12 120 ALA A O 1
ATOM 935 N N . MET A 1 121 ? -8.675 -4.768 16.635 1.00 96.25 121 MET A N 1
ATOM 936 C CA . MET A 1 121 ? -9.006 -3.420 17.074 1.00 96.25 121 MET A CA 1
ATOM 937 C C . MET A 1 121 ? -8.242 -3.097 18.355 1.00 96.25 121 MET A C 1
ATOM 939 O O . MET A 1 121 ? -8.067 -3.956 19.225 1.00 96.25 121 MET A O 1
ATOM 943 N N . ARG A 1 122 ? -7.816 -1.843 18.488 1.00 95.75 122 ARG A N 1
ATOM 944 C CA . ARG A 1 122 ? -7.259 -1.283 19.720 1.00 95.75 122 ARG A CA 1
ATOM 945 C C . ARG A 1 122 ? -7.975 -0.003 20.089 1.00 95.75 122 ARG A C 1
ATOM 947 O O . ARG A 1 122 ? -8.267 0.821 19.232 1.00 95.75 122 ARG A O 1
ATOM 954 N N . VAL A 1 123 ? -8.244 0.151 21.374 1.00 96.50 123 VAL A N 1
ATOM 955 C CA . VAL A 1 123 ? -8.963 1.285 21.938 1.00 96.50 123 VAL A CA 1
ATOM 956 C C . VAL A 1 123 ? -8.020 2.069 22.828 1.00 96.50 123 VAL A C 1
ATOM 958 O O . VAL A 1 123 ? -7.292 1.498 23.644 1.00 96.50 123 VAL A O 1
ATOM 961 N N . TYR A 1 124 ? -8.060 3.385 22.674 1.00 95.75 124 TYR A N 1
ATOM 962 C CA . TYR A 1 124 ? -7.245 4.325 23.421 1.00 95.75 124 TYR A CA 1
ATOM 963 C C . TYR A 1 124 ? -8.155 5.345 24.108 1.00 95.75 124 TYR A C 1
ATOM 965 O O . TYR A 1 124 ? -9.113 5.822 23.488 1.00 95.75 124 TYR A O 1
ATOM 973 N N . PRO A 1 125 ? -7.901 5.665 25.387 1.00 94.81 125 PRO A N 1
ATOM 974 C CA . PRO A 1 125 ? -8.631 6.724 26.066 1.00 94.81 125 PRO A CA 1
ATOM 975 C C . PRO A 1 125 ? -8.360 8.066 25.376 1.00 94.81 125 PRO A C 1
ATOM 977 O O . PRO A 1 125 ? -7.263 8.291 24.862 1.00 94.81 125 PRO A O 1
ATOM 980 N N . LEU A 1 126 ? -9.364 8.937 25.369 1.00 94.00 126 LEU A N 1
ATOM 981 C CA . LEU A 1 126 ? -9.266 10.295 24.850 1.00 94.00 126 LEU A CA 1
ATOM 982 C C . LEU A 1 126 ? -9.844 11.249 25.893 1.00 94.00 126 LEU A C 1
ATOM 984 O O . LEU A 1 126 ? -11.006 11.110 26.276 1.00 94.00 126 LEU A O 1
ATOM 988 N N . ASP A 1 127 ? -9.039 12.204 26.351 1.00 89.06 127 ASP A N 1
ATOM 989 C CA . ASP A 1 127 ? -9.506 13.186 27.329 1.00 89.06 127 ASP A CA 1
ATOM 990 C C . ASP A 1 127 ? -10.449 14.203 26.669 1.00 89.06 127 ASP A C 1
ATOM 992 O O . ASP A 1 127 ? -10.333 14.509 25.482 1.00 89.06 127 ASP A O 1
ATOM 996 N N . GLU A 1 128 ? -11.370 14.779 27.444 1.00 82.12 128 GLU A N 1
ATOM 997 C CA . GLU A 1 128 ? -12.420 15.665 26.922 1.00 82.12 128 GLU A CA 1
ATOM 998 C C . GLU A 1 128 ? -11.877 16.894 26.171 1.00 82.12 128 GLU A C 1
ATOM 1000 O O . GLU A 1 128 ? -12.460 17.309 25.169 1.00 82.12 128 GLU A O 1
ATOM 1005 N N . HIS A 1 129 ? -10.740 17.435 26.620 1.00 85.44 129 HIS A N 1
ATOM 1006 C CA . HIS A 1 129 ? -10.097 18.621 26.046 1.00 85.44 129 HIS A CA 1
ATOM 1007 C C . HIS A 1 129 ? -9.119 18.320 24.900 1.00 85.44 129 HIS A C 1
ATOM 1009 O O . HIS A 1 129 ? -8.522 19.247 24.355 1.00 85.44 129 HIS A O 1
ATOM 1015 N N . GLN A 1 130 ? -8.896 17.049 24.558 1.00 85.88 130 GLN A N 1
ATOM 1016 C CA . GLN A 1 130 ? -7.961 16.678 23.499 1.00 85.88 130 GLN A CA 1
ATOM 1017 C C . GLN A 1 130 ? -8.641 16.685 22.129 1.00 85.88 130 GLN A C 1
ATOM 1019 O O . GLN A 1 130 ? -9.760 16.198 21.973 1.00 85.88 130 GLN A O 1
ATOM 1024 N N . ASP A 1 131 ? -7.929 17.188 21.120 1.00 88.44 131 ASP A N 1
ATOM 1025 C CA . ASP A 1 131 ? -8.372 17.090 19.733 1.00 88.44 131 ASP A CA 1
ATOM 1026 C C . ASP A 1 131 ? -8.203 15.655 19.211 1.00 88.44 131 ASP A C 1
ATOM 1028 O O . ASP A 1 131 ? -7.095 15.111 19.166 1.00 88.44 131 ASP A O 1
ATOM 1032 N N . ALA A 1 132 ? -9.318 15.033 18.826 1.00 90.62 132 ALA A N 1
ATOM 1033 C CA . ALA A 1 132 ? -9.352 13.628 18.435 1.00 90.62 132 ALA A CA 1
ATOM 1034 C C . ALA A 1 132 ? -8.523 13.359 17.171 1.00 90.62 132 ALA A C 1
ATOM 1036 O O . ALA A 1 132 ? -7.849 12.331 17.095 1.00 90.62 132 ALA A O 1
ATOM 1037 N N . LEU A 1 133 ? -8.569 14.274 16.194 1.00 87.88 133 LEU A N 1
ATOM 1038 C CA . LEU A 1 133 ? -7.850 14.133 14.930 1.00 87.88 133 LEU A CA 1
ATOM 1039 C C . LEU A 1 133 ? -6.340 14.157 15.165 1.00 87.88 133 LEU A C 1
ATOM 1041 O O . LEU A 1 133 ? -5.664 13.198 14.802 1.00 87.88 133 LEU A O 1
ATOM 1045 N N . THR A 1 134 ? -5.841 15.185 15.852 1.00 88.56 134 THR A N 1
ATOM 1046 C CA . THR A 1 134 ? -4.415 15.329 16.179 1.00 88.56 134 THR A CA 1
ATOM 1047 C C . THR A 1 134 ? -3.898 14.108 16.939 1.00 88.56 134 THR A C 1
ATOM 1049 O O . THR A 1 134 ? -2.879 13.527 16.575 1.00 88.56 134 THR A O 1
ATOM 1052 N N . ARG A 1 135 ? -4.632 13.647 17.963 1.00 91.88 135 ARG A N 1
ATOM 1053 C CA . ARG A 1 135 ? -4.239 12.458 18.738 1.00 91.88 135 ARG A CA 1
ATOM 1054 C C . ARG A 1 135 ? -4.245 11.177 17.916 1.00 91.88 135 ARG A C 1
ATOM 1056 O O . ARG A 1 135 ? -3.411 10.302 18.147 1.00 91.88 135 ARG A O 1
ATOM 1063 N N . MET A 1 136 ? -5.170 11.051 16.968 1.00 93.38 136 MET A N 1
ATOM 1064 C CA . MET A 1 136 ? -5.186 9.916 16.056 1.00 93.38 136 MET A CA 1
ATOM 1065 C C . MET A 1 136 ? -4.008 9.963 15.077 1.00 93.38 136 MET A C 1
ATOM 1067 O O . MET A 1 136 ? -3.383 8.933 14.847 1.00 93.38 136 MET A O 1
ATOM 1071 N N . GLU A 1 137 ? -3.672 11.126 14.523 1.00 91.38 137 GLU A N 1
ATOM 1072 C CA . GLU A 1 137 ? -2.512 11.278 13.635 1.00 91.38 137 GLU A CA 1
ATOM 1073 C C . GLU A 1 137 ? -1.205 10.945 14.362 1.00 91.38 137 GLU A C 1
ATOM 1075 O O . GLU A 1 137 ? -0.459 10.090 13.889 1.00 91.38 137 GLU A O 1
ATOM 1080 N N . GLU A 1 138 ? -0.991 11.484 15.569 1.00 91.44 138 GLU A N 1
ATOM 1081 C CA . GLU A 1 138 ? 0.153 11.131 16.425 1.00 91.44 138 GLU A CA 1
ATOM 1082 C C . GLU A 1 138 ? 0.250 9.613 16.661 1.00 91.44 138 GLU A C 1
ATOM 1084 O O . GLU A 1 138 ? 1.333 9.022 16.625 1.00 91.44 138 GLU A O 1
ATOM 1089 N N . LEU A 1 139 ? -0.891 8.961 16.905 1.00 91.69 139 LEU A N 1
ATOM 1090 C CA . LEU A 1 139 ? -0.958 7.521 17.131 1.00 91.69 139 LEU A CA 1
ATOM 1091 C C . LEU A 1 139 ? -0.579 6.718 15.878 1.00 91.69 139 LEU A C 1
ATOM 1093 O O . LEU A 1 139 ? 0.128 5.712 15.986 1.00 91.69 139 LEU A O 1
ATOM 1097 N N . LEU A 1 140 ? -1.064 7.141 14.710 1.00 90.31 140 LEU A N 1
ATOM 1098 C CA . LEU A 1 140 ? -0.850 6.468 13.429 1.00 90.31 140 LEU A CA 1
ATOM 1099 C C . LEU A 1 140 ? 0.550 6.722 12.845 1.00 90.31 140 LEU A C 1
ATOM 1101 O O . LEU A 1 140 ? 1.070 5.845 12.147 1.00 90.31 140 LEU A O 1
ATOM 1105 N N . ASP A 1 141 ? 1.176 7.853 13.178 1.00 88.62 141 ASP A N 1
ATOM 1106 C CA . ASP A 1 141 ? 2.574 8.180 12.859 1.00 88.62 141 ASP A CA 1
ATOM 1107 C C . ASP A 1 141 ? 3.583 7.366 13.682 1.00 88.62 141 ASP A C 1
ATOM 1109 O O . ASP A 1 141 ? 4.752 7.243 13.304 1.00 88.62 141 ASP A O 1
ATOM 1113 N N . ALA A 1 142 ? 3.127 6.730 14.765 1.00 85.94 142 ALA A N 1
ATOM 1114 C CA . ALA A 1 142 ? 3.870 5.738 15.535 1.00 85.94 142 ALA A CA 1
ATOM 1115 C C . ALA A 1 142 ? 3.386 4.303 15.208 1.00 85.94 142 ALA A C 1
ATOM 1117 O O . ALA A 1 142 ? 2.754 3.647 16.046 1.00 85.94 142 ALA A O 1
ATOM 1118 N N . PRO A 1 143 ? 3.650 3.758 14.001 1.00 80.25 143 PRO A N 1
ATOM 1119 C CA . PRO A 1 143 ? 3.138 2.450 13.604 1.00 80.25 143 PRO A CA 1
ATOM 1120 C C . PRO A 1 143 ? 3.718 1.326 14.466 1.00 80.25 143 PRO A C 1
ATOM 1122 O O . PRO A 1 143 ? 4.817 1.424 15.018 1.00 80.25 143 PRO A O 1
ATOM 1125 N N . ILE A 1 144 ? 2.994 0.210 14.545 1.00 80.75 144 ILE A N 1
ATOM 1126 C CA . ILE A 1 144 ? 3.491 -0.967 15.259 1.00 80.75 144 ILE A CA 1
ATOM 1127 C C . ILE A 1 144 ? 4.604 -1.593 14.424 1.00 80.75 144 ILE A C 1
ATOM 1129 O O . ILE A 1 144 ? 4.376 -2.131 13.338 1.00 80.75 144 ILE A O 1
ATOM 1133 N N . LEU A 1 145 ? 5.826 -1.553 14.948 1.00 77.19 145 LEU A N 1
ATOM 1134 C CA . LEU A 1 145 ? 6.957 -2.215 14.319 1.00 77.19 145 LEU A CA 1
ATOM 1135 C C . LEU A 1 145 ? 6.865 -3.717 14.569 1.00 77.19 145 LEU A C 1
ATOM 1137 O O . LEU A 1 145 ? 7.124 -4.207 15.664 1.00 77.19 145 LEU A O 1
ATOM 1141 N N . PHE A 1 146 ? 6.531 -4.463 13.525 1.00 74.50 146 PHE A N 1
ATOM 1142 C CA . PHE A 1 146 ? 6.533 -5.916 13.568 1.00 74.50 146 PHE A CA 1
ATOM 1143 C C . PHE A 1 146 ? 7.966 -6.442 13.510 1.00 74.50 146 PHE A C 1
ATOM 1145 O O . PHE A 1 146 ? 8.501 -6.720 12.433 1.00 74.50 146 PHE A O 1
ATOM 1152 N N . ARG A 1 147 ? 8.601 -6.536 14.676 1.00 71.75 147 ARG A N 1
ATOM 1153 C CA . ARG A 1 147 ? 9.956 -7.057 14.867 1.00 71.75 147 ARG A CA 1
ATOM 1154 C C . ARG A 1 147 ? 9.941 -8.227 15.843 1.00 71.75 147 ARG A C 1
ATOM 1156 O O . ARG A 1 147 ? 9.040 -8.331 16.670 1.00 71.75 147 ARG A O 1
ATOM 1163 N N . ASP A 1 148 ? 10.912 -9.121 15.709 1.00 67.38 148 ASP A N 1
ATOM 1164 C CA . ASP A 1 148 ? 11.140 -10.167 16.702 1.00 67.38 148 ASP A CA 1
ATOM 1165 C C . ASP A 1 148 ? 11.803 -9.569 17.964 1.00 67.38 148 ASP A C 1
ATOM 1167 O O . ASP A 1 148 ? 12.241 -8.412 17.941 1.00 67.38 148 ASP A O 1
ATOM 1171 N N . PRO A 1 149 ? 11.904 -10.323 19.075 1.00 64.06 149 PRO A N 1
ATOM 1172 C CA . PRO A 1 149 ? 12.591 -9.852 20.280 1.00 64.06 149 PRO A CA 1
ATOM 1173 C C . PRO A 1 149 ? 14.071 -9.487 20.070 1.00 64.06 149 PRO A C 1
ATOM 1175 O O . PRO A 1 149 ? 14.634 -8.754 20.875 1.00 64.06 149 PRO A O 1
ATOM 1178 N N . ALA A 1 150 ? 14.705 -9.973 18.996 1.00 71.81 150 ALA A N 1
ATOM 1179 C CA . ALA A 1 150 ? 16.073 -9.627 18.609 1.00 71.81 150 ALA A CA 1
ATOM 1180 C C . ALA A 1 150 ? 16.148 -8.356 17.729 1.00 71.81 150 ALA A C 1
ATOM 1182 O O . ALA A 1 150 ? 17.233 -7.954 17.310 1.00 71.81 150 ALA A O 1
ATOM 1183 N N . GLY A 1 151 ? 15.011 -7.709 17.448 1.00 67.62 151 GLY A N 1
ATOM 1184 C CA . GLY A 1 151 ? 14.909 -6.490 16.646 1.00 67.62 151 GLY A CA 1
ATOM 1185 C C . GLY A 1 151 ? 14.884 -6.718 15.131 1.00 67.62 151 GLY A C 1
ATOM 1186 O O . GLY A 1 151 ? 14.815 -5.744 14.372 1.00 67.62 151 GLY A O 1
ATOM 1187 N N . SER A 1 152 ? 14.893 -7.963 14.657 1.00 66.69 152 SER A N 1
ATOM 1188 C CA . SER A 1 152 ? 14.814 -8.288 13.231 1.00 66.69 152 SER A CA 1
ATOM 1189 C C . SER A 1 152 ? 13.418 -7.971 12.689 1.00 66.69 152 SER A C 1
ATOM 1191 O O . SER A 1 152 ? 12.423 -8.289 13.342 1.00 66.69 152 SER A O 1
ATOM 1193 N N . PRO A 1 153 ? 13.295 -7.360 11.497 1.00 63.12 153 PRO A N 1
ATOM 1194 C CA . PRO A 1 153 ? 11.995 -7.074 10.903 1.00 63.12 153 PRO A CA 1
ATOM 1195 C C . PRO A 1 153 ? 11.268 -8.380 10.567 1.00 63.12 153 PRO A C 1
ATOM 1197 O O . PRO A 1 153 ? 11.680 -9.117 9.675 1.00 63.12 153 PRO A O 1
ATOM 1200 N N . LEU A 1 154 ? 10.153 -8.639 11.252 1.00 62.00 154 LEU A N 1
ATOM 1201 C CA . LEU A 1 154 ? 9.226 -9.708 10.893 1.00 62.00 154 LEU A CA 1
ATOM 1202 C C . LEU A 1 154 ? 8.403 -9.312 9.669 1.00 62.00 154 LEU A C 1
ATOM 1204 O O . LEU A 1 154 ? 7.961 -10.189 8.944 1.00 62.00 154 LEU A O 1
ATOM 1208 N N . MET A 1 155 ? 8.169 -8.018 9.415 1.00 63.16 155 MET A N 1
ATOM 1209 C CA . MET A 1 155 ? 7.450 -7.536 8.229 1.00 63.16 155 MET A CA 1
ATOM 1210 C C . MET A 1 155 ? 7.936 -6.144 7.791 1.00 63.16 155 MET A C 1
ATOM 1212 O O . MET A 1 155 ? 8.533 -5.397 8.559 1.00 63.16 155 MET A O 1
ATOM 1216 N N . SER A 1 156 ? 7.685 -5.800 6.530 1.00 61.78 156 SER A N 1
ATOM 1217 C CA . SER A 1 156 ? 7.858 -4.461 5.960 1.00 61.78 156 SER A CA 1
ATOM 1218 C C . SER A 1 156 ? 6.765 -3.502 6.432 1.00 61.78 156 SER A C 1
ATOM 1220 O O . SER A 1 156 ? 5.718 -3.919 6.928 1.00 61.78 156 SER A O 1
ATOM 1222 N N . ILE A 1 157 ? 6.978 -2.211 6.164 1.00 51.62 157 ILE A N 1
ATOM 1223 C CA . ILE A 1 157 ? 6.071 -1.099 6.495 1.00 51.62 157 ILE A CA 1
ATOM 1224 C C . ILE A 1 157 ? 4.656 -1.225 5.890 1.00 51.62 157 ILE A C 1
ATOM 1226 O O . ILE A 1 157 ? 3.746 -0.519 6.301 1.00 51.62 157 ILE A O 1
ATOM 1230 N N . ASN A 1 158 ? 4.458 -2.125 4.918 1.00 54.94 158 ASN A N 1
ATOM 1231 C CA . ASN A 1 158 ? 3.153 -2.422 4.315 1.00 54.94 158 ASN A CA 1
ATOM 1232 C C . ASN A 1 158 ? 2.480 -3.669 4.930 1.00 54.94 158 ASN A C 1
ATOM 1234 O O . ASN A 1 158 ? 1.551 -4.214 4.336 1.00 54.94 158 ASN A O 1
ATOM 1238 N N . GLY A 1 159 ? 2.999 -4.204 6.042 1.00 51.97 159 GLY A N 1
ATOM 1239 C CA . GLY A 1 159 ? 2.533 -5.475 6.601 1.00 51.97 159 GLY A CA 1
ATOM 1240 C C . GLY A 1 159 ? 2.850 -6.680 5.705 1.00 51.97 159 GLY A C 1
ATOM 1241 O O . GLY A 1 159 ? 2.142 -7.680 5.749 1.00 51.97 159 GLY A O 1
ATOM 1242 N N . LEU A 1 160 ? 3.894 -6.603 4.867 1.00 54.28 160 LEU A N 1
ATOM 1243 C CA . LEU A 1 160 ? 4.373 -7.679 3.976 1.00 54.28 160 LEU A CA 1
ATOM 1244 C C . LEU A 1 160 ? 5.738 -8.193 4.446 1.00 54.28 160 LEU A C 1
ATOM 1246 O O . LEU A 1 160 ? 6.625 -7.373 4.630 1.00 54.28 160 LEU A O 1
ATOM 1250 N N . LEU A 1 161 ? 5.945 -9.501 4.604 1.00 45.22 161 LEU A N 1
ATOM 1251 C CA . LEU A 1 161 ? 7.216 -10.100 5.004 1.00 45.22 161 LEU A CA 1
ATOM 1252 C C . LEU A 1 161 ? 8.256 -9.630 3.995 1.00 45.22 161 LEU A C 1
ATOM 1254 O O . LEU A 1 161 ? 8.023 -9.720 2.788 1.00 45.22 161 LEU A O 1
ATOM 1258 N N . ILE A 1 162 ? 9.405 -9.157 4.473 1.00 49.97 162 ILE A N 1
ATOM 1259 C CA . ILE A 1 162 ? 10.599 -9.254 3.641 1.00 49.97 162 ILE A CA 1
ATOM 1260 C C . ILE A 1 162 ? 10.881 -10.759 3.630 1.00 49.97 162 ILE A C 1
ATOM 1262 O O . ILE A 1 162 ? 11.175 -11.301 4.698 1.00 49.97 162 ILE A O 1
ATOM 1266 N N . PRO A 1 163 ? 10.679 -11.474 2.506 1.00 47.25 163 PRO A N 1
ATOM 1267 C CA . PRO A 1 163 ? 10.960 -12.901 2.484 1.00 47.25 163 PRO A CA 1
ATOM 1268 C C . PRO A 1 163 ? 12.414 -13.100 2.926 1.00 47.25 163 PRO A C 1
ATOM 1270 O O . PRO A 1 163 ? 13.260 -12.277 2.550 1.00 47.25 163 PRO A O 1
ATOM 1273 N N . PRO A 1 164 ? 12.722 -14.141 3.724 1.00 50.16 164 PRO A N 1
ATOM 1274 C CA . PRO A 1 164 ? 14.102 -14.421 4.085 1.00 50.16 164 PRO A CA 1
ATOM 1275 C C . PRO A 1 164 ? 14.912 -14.475 2.793 1.00 50.16 164 PRO A C 1
ATOM 1277 O O . PRO A 1 164 ? 14.522 -15.164 1.844 1.00 50.16 164 PRO A O 1
ATOM 1280 N N . LEU A 1 165 ? 15.986 -13.682 2.731 1.00 50.12 165 LEU A N 1
ATOM 1281 C CA . LEU A 1 165 ? 16.852 -13.663 1.559 1.00 50.12 165 LEU A CA 1
ATOM 1282 C C . LEU A 1 165 ? 17.256 -15.115 1.275 1.00 50.12 165 LEU A C 1
ATOM 1284 O O . LEU A 1 165 ? 17.707 -15.807 2.195 1.00 50.12 165 LEU A O 1
ATOM 1288 N N . PRO A 1 166 ? 17.040 -15.620 0.050 1.00 53.19 166 PRO A N 1
ATOM 1289 C CA . PRO A 1 166 ? 17.384 -16.996 -0.255 1.00 53.19 166 PRO A CA 1
ATOM 1290 C C . PRO A 1 166 ? 1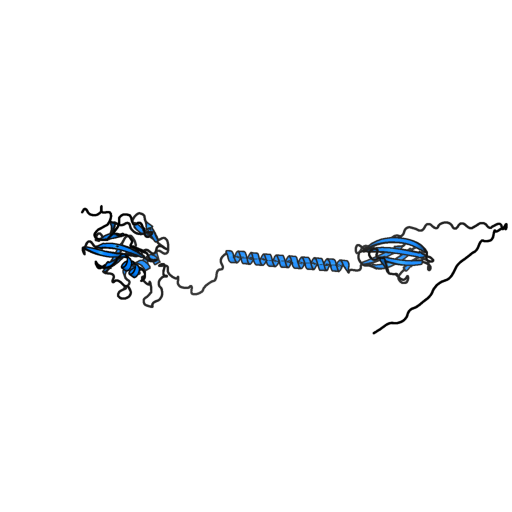8.881 -17.186 0.010 1.00 53.19 166 PRO A C 1
ATOM 1292 O O . PRO A 1 166 ? 19.685 -16.321 -0.345 1.00 53.19 166 PRO A O 1
ATOM 1295 N N . LYS A 1 167 ? 19.252 -18.308 0.649 1.00 65.56 167 LYS A N 1
ATOM 1296 C CA . LYS A 1 167 ? 20.649 -18.626 1.018 1.00 65.56 167 LYS A CA 1
ATOM 1297 C C . LYS A 1 167 ? 21.610 -18.499 -0.170 1.00 65.56 167 LYS A C 1
ATOM 1299 O O . LYS A 1 167 ? 22.785 -18.207 0.015 1.00 65.56 167 LYS A O 1
ATOM 1304 N N . SER A 1 168 ? 21.093 -18.676 -1.382 1.00 63.38 168 SER A N 1
ATOM 1305 C CA . SER A 1 168 ? 21.744 -18.302 -2.627 1.00 63.38 168 SER A CA 1
ATOM 1306 C C . SER A 1 168 ? 20.745 -17.603 -3.547 1.00 63.38 168 SER A C 1
ATOM 1308 O O . SER A 1 168 ? 19.584 -17.992 -3.679 1.00 63.38 168 SER A O 1
ATOM 1310 N N . ARG A 1 169 ? 21.200 -16.535 -4.199 1.00 52.81 169 ARG A N 1
ATOM 1311 C CA . ARG A 1 169 ? 20.430 -15.830 -5.221 1.00 52.81 169 ARG A CA 1
ATOM 1312 C C . ARG A 1 169 ? 20.747 -16.485 -6.563 1.00 52.81 169 ARG A C 1
ATOM 1314 O O . ARG A 1 169 ? 21.746 -16.151 -7.190 1.00 52.81 169 ARG A O 1
ATOM 1321 N N . GLU A 1 170 ? 19.925 -17.432 -7.002 1.00 62.41 170 GLU A N 1
ATOM 1322 C CA . GLU A 1 170 ? 20.020 -17.926 -8.377 1.00 62.41 170 GLU A CA 1
ATOM 1323 C C . GLU A 1 170 ? 19.406 -16.860 -9.298 1.00 62.41 170 GLU A C 1
ATOM 1325 O O . GLU A 1 170 ? 18.187 -16.700 -9.386 1.00 62.41 170 GLU A O 1
ATOM 1330 N N . TYR A 1 171 ? 20.258 -16.034 -9.908 1.00 63.34 171 TYR A N 1
ATOM 1331 C CA . TYR A 1 171 ? 19.820 -15.003 -10.843 1.00 63.34 171 TYR A CA 1
ATOM 1332 C C . TYR A 1 171 ? 19.218 -15.665 -12.088 1.00 63.34 171 TYR A C 1
ATOM 1334 O O . TYR A 1 171 ? 19.940 -16.184 -12.937 1.00 63.34 171 TYR A O 1
ATOM 1342 N N . LYS A 1 172 ? 17.888 -15.629 -12.206 1.00 56.56 172 LYS A N 1
ATOM 1343 C CA . LYS A 1 172 ? 17.175 -15.956 -13.446 1.00 56.56 172 LYS A CA 1
ATOM 1344 C C . LYS A 1 172 ? 16.800 -14.644 -14.139 1.00 56.56 172 LYS A C 1
ATOM 1346 O O . LYS A 1 172 ? 15.907 -13.950 -13.646 1.00 56.56 172 LYS A O 1
ATOM 1351 N N . PRO A 1 173 ? 17.489 -14.250 -15.226 1.00 57.72 173 PRO A N 1
ATOM 1352 C CA . PRO A 1 173 ? 17.109 -13.059 -15.973 1.00 57.72 173 PRO A CA 1
ATOM 1353 C C . PRO A 1 173 ? 15.672 -13.207 -16.485 1.00 57.72 173 PRO A C 1
ATOM 1355 O O . PRO A 1 173 ? 15.214 -14.308 -16.794 1.00 57.72 173 PRO A O 1
ATOM 1358 N N . SER A 1 174 ? 14.931 -12.100 -16.555 1.00 61.31 174 SER A N 1
ATOM 1359 C CA . SER A 1 174 ? 13.569 -12.140 -17.086 1.00 61.31 174 SER A CA 1
ATOM 1360 C C . SER A 1 174 ? 13.586 -12.578 -18.556 1.00 61.31 174 SER A C 1
ATOM 1362 O O . SER A 1 174 ? 14.518 -12.274 -19.302 1.00 61.31 174 SER A O 1
ATOM 1364 N N . SER A 1 175 ? 12.528 -13.255 -19.009 1.00 60.25 175 SER A N 1
ATOM 1365 C CA . SER A 1 175 ? 12.408 -13.733 -20.399 1.00 60.25 175 SER A CA 1
ATOM 1366 C C . SER A 1 175 ? 12.535 -12.613 -21.446 1.00 60.25 175 SER A C 1
ATOM 1368 O O . SER A 1 175 ? 12.892 -12.865 -22.598 1.00 60.25 175 SER A O 1
ATOM 1370 N N . TYR A 1 176 ? 12.283 -11.364 -21.041 1.00 63.06 176 TYR A N 1
ATOM 1371 C CA . TYR A 1 176 ? 12.541 -10.164 -21.831 1.00 63.06 176 TYR A CA 1
ATOM 1372 C C . TYR A 1 176 ? 14.042 -9.949 -22.096 1.00 63.06 176 TYR A C 1
ATOM 1374 O O . TYR A 1 176 ? 14.433 -9.697 -23.237 1.00 63.06 176 TYR A O 1
ATOM 1382 N N . PHE A 1 177 ? 14.896 -10.115 -21.079 1.00 57.09 177 PHE A N 1
ATOM 1383 C CA . PHE A 1 177 ? 16.352 -10.005 -21.214 1.00 57.09 177 PHE A CA 1
ATOM 1384 C C . PHE A 1 177 ? 16.936 -11.108 -22.106 1.00 57.09 177 PHE A C 1
ATOM 1386 O O . PHE A 1 177 ? 17.763 -10.810 -22.970 1.00 57.09 177 PHE A O 1
ATOM 1393 N N . ASP A 1 178 ? 16.458 -12.349 -21.982 1.00 62.12 178 ASP A N 1
ATOM 1394 C CA . ASP A 1 178 ? 16.930 -13.462 -22.819 1.00 62.12 178 ASP A CA 1
ATOM 1395 C C . ASP A 1 178 ? 16.555 -13.293 -24.297 1.00 62.12 178 ASP A C 1
ATOM 1397 O O . ASP A 1 178 ? 17.380 -13.527 -25.188 1.00 62.12 178 ASP A O 1
ATOM 1401 N N . LYS A 1 179 ? 15.333 -12.820 -24.583 1.00 63.44 179 LYS A N 1
ATOM 1402 C CA . LYS A 1 179 ? 14.907 -12.513 -25.958 1.00 63.44 179 LYS A CA 1
ATOM 1403 C C . LYS A 1 179 ? 15.748 -11.393 -26.570 1.00 63.44 179 LYS A C 1
ATOM 1405 O O . LYS A 1 179 ? 16.135 -11.489 -27.736 1.00 63.44 179 LYS A O 1
ATOM 1410 N N . ASN A 1 180 ? 16.072 -10.360 -25.792 1.00 67.62 180 ASN A N 1
ATOM 1411 C CA . ASN A 1 180 ? 16.850 -9.230 -26.292 1.00 67.62 180 ASN A CA 1
ATOM 1412 C C . ASN A 1 180 ? 18.336 -9.578 -26.482 1.00 67.62 180 ASN A C 1
ATOM 1414 O O . ASN A 1 180 ? 18.949 -9.136 -27.453 1.00 67.62 180 ASN A O 1
ATOM 1418 N N . ARG A 1 181 ? 18.908 -10.432 -25.620 1.00 72.12 181 ARG A N 1
ATOM 1419 C CA . ARG A 1 181 ? 20.281 -10.945 -25.769 1.00 72.12 181 ARG A CA 1
ATOM 1420 C C . ARG A 1 181 ? 20.436 -11.781 -27.040 1.00 72.12 181 ARG A C 1
ATOM 1422 O O . ARG A 1 181 ? 21.379 -11.557 -27.797 1.00 72.12 181 ARG A O 1
ATOM 1429 N N . LYS A 1 182 ? 19.482 -12.680 -27.322 1.00 72.31 182 LYS A N 1
ATOM 1430 C CA . LYS A 1 182 ? 19.470 -13.470 -28.566 1.00 72.31 182 LYS A CA 1
ATOM 1431 C C . LYS A 1 182 ? 19.318 -12.587 -29.808 1.00 72.31 182 LYS A C 1
ATOM 1433 O O . LYS A 1 182 ? 20.064 -12.768 -30.764 1.00 72.31 182 LYS A O 1
ATOM 1438 N N . ARG A 1 183 ? 18.425 -11.587 -29.781 1.00 75.12 183 ARG A N 1
ATOM 1439 C CA . ARG A 1 183 ? 18.275 -10.623 -30.889 1.00 75.12 183 ARG A CA 1
ATOM 1440 C C . ARG A 1 183 ? 19.555 -9.829 -31.149 1.00 75.12 183 ARG A C 1
ATOM 1442 O O . ARG A 1 183 ? 19.977 -9.748 -32.294 1.00 75.12 183 ARG A O 1
ATOM 1449 N N . ARG A 1 184 ? 20.207 -9.299 -30.108 1.00 77.25 184 ARG A N 1
ATOM 1450 C CA . ARG A 1 184 ? 21.480 -8.569 -30.257 1.00 77.25 184 ARG A CA 1
ATOM 1451 C C . ARG A 1 184 ? 22.586 -9.455 -30.831 1.00 77.25 184 ARG A C 1
ATOM 1453 O O . ARG A 1 184 ? 23.293 -9.017 -31.729 1.00 77.25 184 ARG A O 1
ATOM 1460 N N . SER A 1 185 ? 22.686 -10.705 -30.376 1.00 79.75 185 SER A N 1
ATOM 1461 C CA . SER A 1 185 ? 23.656 -11.666 -30.914 1.00 79.75 185 SER A CA 1
ATOM 1462 C C . SER A 1 185 ? 23.425 -11.963 -32.399 1.00 79.75 185 SER A C 1
ATOM 1464 O O . SER A 1 185 ? 24.389 -12.034 -33.154 1.00 79.75 185 SER A O 1
ATOM 1466 N N . LEU A 1 186 ? 22.167 -12.110 -32.830 1.00 84.81 186 LEU A N 1
ATOM 1467 C CA . LEU A 1 186 ? 21.826 -12.347 -34.238 1.00 84.81 186 LEU A CA 1
ATOM 1468 C C . LEU A 1 186 ? 22.102 -11.123 -35.119 1.00 84.81 186 LEU A C 1
ATOM 1470 O O . LEU A 1 186 ? 22.617 -11.276 -36.220 1.00 84.81 186 LEU A O 1
ATOM 1474 N N . VAL A 1 187 ? 21.806 -9.915 -34.631 1.00 85.50 187 VAL A N 1
ATOM 1475 C CA . VAL A 1 187 ? 22.089 -8.670 -35.364 1.00 85.50 187 VAL A CA 1
ATOM 1476 C C . VAL A 1 187 ? 23.594 -8.474 -35.544 1.00 85.50 187 VAL A C 1
ATOM 1478 O O . VAL A 1 187 ? 24.032 -8.169 -36.648 1.00 85.50 187 VAL A O 1
ATOM 1481 N N . ILE A 1 188 ? 24.396 -8.705 -34.498 1.00 87.25 188 ILE A N 1
ATOM 1482 C CA . ILE A 1 188 ? 25.860 -8.616 -34.595 1.00 87.25 188 ILE A CA 1
ATOM 1483 C C . ILE A 1 188 ? 26.393 -9.654 -35.590 1.00 87.25 188 ILE A C 1
ATOM 1485 O O . ILE A 1 188 ? 27.169 -9.296 -36.470 1.00 87.25 188 ILE A O 1
ATOM 1489 N N . ALA A 1 189 ? 25.931 -10.907 -35.511 1.00 88.81 189 ALA A N 1
ATOM 1490 C CA . ALA A 1 189 ? 26.342 -11.953 -36.447 1.00 88.81 189 ALA A CA 1
ATOM 1491 C C . ALA A 1 189 ? 25.989 -11.607 -37.905 1.00 88.81 189 ALA A C 1
ATOM 1493 O O . ALA A 1 189 ? 26.807 -11.820 -38.797 1.00 88.81 189 ALA A O 1
ATOM 1494 N N . LEU A 1 190 ? 24.808 -11.026 -38.148 1.00 93.38 190 LEU A N 1
ATOM 1495 C CA . LEU A 1 190 ? 24.386 -10.591 -39.480 1.00 93.38 190 LEU A CA 1
ATOM 1496 C C . LEU A 1 190 ? 25.263 -9.448 -40.014 1.00 93.38 190 LEU A C 1
ATOM 1498 O O . LEU A 1 190 ? 25.688 -9.494 -41.165 1.00 93.38 190 LEU A O 1
ATOM 1502 N N . ILE A 1 191 ? 25.572 -8.449 -39.181 1.00 91.81 191 ILE A N 1
ATOM 1503 C CA . ILE A 1 191 ? 26.455 -7.335 -39.560 1.00 91.81 191 ILE A CA 1
ATOM 1504 C C . ILE A 1 191 ? 27.859 -7.854 -39.888 1.00 91.81 191 ILE A C 1
ATOM 1506 O O . ILE A 1 191 ? 28.429 -7.468 -40.907 1.00 91.81 191 ILE A O 1
ATOM 1510 N N . SER A 1 192 ? 28.402 -8.763 -39.072 1.00 92.00 192 SER A N 1
ATOM 1511 C CA . SER A 1 192 ? 29.704 -9.379 -39.338 1.00 92.00 192 SER A CA 1
ATOM 1512 C C . SER A 1 192 ? 29.707 -10.188 -40.638 1.00 92.00 192 SER A C 1
ATOM 1514 O O . SER A 1 192 ? 30.655 -10.077 -41.410 1.00 92.00 192 SER A O 1
ATOM 1516 N N . LEU A 1 193 ? 28.644 -10.949 -40.923 1.00 94.81 193 LEU A N 1
ATOM 1517 C CA . LEU A 1 193 ? 28.504 -11.696 -42.177 1.00 94.81 193 LEU A CA 1
ATOM 1518 C C . LEU A 1 193 ? 28.501 -10.755 -43.392 1.00 94.81 193 LEU A C 1
ATOM 1520 O O . LEU A 1 193 ? 29.243 -10.978 -44.346 1.00 94.81 193 LEU A O 1
ATOM 1524 N N . ILE A 1 194 ? 27.712 -9.677 -43.336 1.00 94.31 194 ILE A N 1
ATOM 1525 C CA . ILE A 1 194 ? 27.631 -8.680 -44.413 1.00 94.31 194 ILE A CA 1
ATOM 1526 C C . ILE A 1 194 ? 28.998 -8.029 -44.644 1.00 94.31 194 ILE A C 1
ATOM 1528 O O . ILE A 1 194 ? 29.434 -7.927 -45.789 1.00 94.31 194 ILE A O 1
ATOM 1532 N N . ALA A 1 195 ? 29.705 -7.640 -43.579 1.00 93.44 195 ALA A N 1
ATOM 1533 C CA . ALA A 1 195 ? 31.034 -7.044 -43.693 1.00 93.44 195 ALA A CA 1
ATOM 1534 C C . ALA A 1 195 ? 32.037 -7.988 -44.381 1.00 93.44 195 ALA A C 1
ATOM 1536 O O . ALA A 1 195 ? 32.766 -7.561 -45.276 1.00 93.44 195 ALA A O 1
ATOM 1537 N N . VAL A 1 196 ? 32.034 -9.280 -44.027 1.00 94.94 196 VAL A N 1
ATOM 1538 C CA . VAL A 1 196 ? 32.892 -10.293 -44.667 1.00 94.94 196 VAL A CA 1
ATOM 1539 C C . VAL A 1 196 ? 32.539 -10.468 -46.145 1.00 94.94 196 VAL A C 1
ATOM 1541 O O . VAL A 1 196 ? 33.442 -10.512 -46.979 1.00 94.94 196 VAL A O 1
ATOM 1544 N N . CYS A 1 197 ? 31.250 -10.509 -46.496 1.00 93.94 197 CYS A N 1
ATOM 1545 C CA . CYS A 1 197 ? 30.817 -10.587 -47.892 1.00 93.94 197 CYS A CA 1
ATOM 1546 C C . CYS A 1 197 ? 31.269 -9.367 -48.705 1.00 93.94 197 CYS A C 1
ATOM 1548 O O . CYS A 1 197 ? 31.788 -9.535 -49.805 1.00 93.94 197 CYS A O 1
ATOM 1550 N N . VAL A 1 198 ? 31.126 -8.150 -48.169 1.00 94.88 198 VAL A N 1
ATOM 1551 C CA . VAL A 1 198 ? 31.545 -6.913 -48.854 1.00 94.88 198 VAL A CA 1
ATOM 1552 C C . VAL A 1 198 ? 33.055 -6.896 -49.089 1.00 94.88 198 VAL A C 1
ATOM 1554 O O . VAL A 1 198 ? 33.496 -6.616 -50.204 1.00 94.88 198 VAL A O 1
ATOM 1557 N N . ILE A 1 199 ? 33.851 -7.249 -48.074 1.00 93.69 199 ILE A N 1
ATOM 1558 C CA . ILE A 1 199 ? 35.311 -7.350 -48.206 1.00 93.69 199 ILE A CA 1
ATOM 1559 C C . ILE A 1 199 ? 35.678 -8.418 -49.243 1.00 93.69 199 ILE A C 1
ATOM 1561 O O . ILE A 1 199 ? 36.512 -8.167 -50.109 1.00 93.69 199 ILE A O 1
ATOM 1565 N N . GLY A 1 200 ? 35.026 -9.584 -49.204 1.00 92.19 200 GLY A N 1
ATOM 1566 C CA . GLY A 1 200 ? 35.244 -10.659 -50.172 1.00 92.19 200 GLY A CA 1
ATOM 1567 C C . GLY A 1 200 ? 34.952 -10.233 -51.613 1.00 92.19 200 GLY A C 1
ATOM 1568 O O . GLY A 1 200 ? 35.761 -10.494 -52.500 1.00 92.19 200 GLY A O 1
ATOM 1569 N N . ILE A 1 201 ? 33.846 -9.517 -51.844 1.00 91.44 201 ILE A N 1
ATOM 1570 C CA . ILE A 1 201 ? 33.482 -8.985 -53.167 1.00 91.44 201 ILE A CA 1
ATOM 1571 C C . ILE A 1 201 ? 34.511 -7.952 -53.640 1.00 91.44 201 ILE A C 1
ATOM 1573 O O . ILE A 1 201 ? 34.940 -8.010 -54.791 1.00 91.44 201 ILE A O 1
ATOM 1577 N N . ALA A 1 202 ? 34.946 -7.037 -52.768 1.00 88.31 202 ALA A N 1
ATOM 1578 C CA . ALA A 1 202 ? 35.947 -6.027 -53.110 1.00 88.31 202 ALA A CA 1
ATOM 1579 C C . ALA A 1 202 ? 37.307 -6.654 -53.461 1.00 88.31 202 ALA A C 1
ATOM 1581 O O . ALA A 1 202 ? 37.926 -6.272 -54.455 1.00 88.31 202 ALA A O 1
ATOM 1582 N N . LEU A 1 203 ? 37.751 -7.651 -52.688 1.00 91.31 203 LEU A N 1
ATOM 1583 C CA . LEU A 1 203 ? 38.980 -8.397 -52.964 1.00 91.31 203 LEU A CA 1
ATOM 1584 C C . LEU A 1 203 ? 38.882 -9.192 -54.271 1.00 91.31 203 LEU A C 1
ATOM 1586 O O . LEU A 1 203 ? 39.824 -9.174 -55.060 1.00 91.31 203 LEU A O 1
ATOM 1590 N N . TRP A 1 204 ? 37.746 -9.846 -54.534 1.00 87.75 204 TRP A N 1
ATOM 1591 C CA . TRP A 1 204 ? 37.516 -10.575 -55.783 1.00 87.75 204 TRP A CA 1
ATOM 1592 C C . TRP A 1 204 ? 37.511 -9.636 -56.996 1.00 87.75 204 TRP A C 1
ATOM 1594 O O . TRP A 1 204 ? 38.221 -9.885 -57.971 1.00 87.75 204 TRP A O 1
ATOM 1604 N N . ALA A 1 205 ? 36.799 -8.509 -56.915 1.00 81.31 205 ALA A N 1
ATOM 1605 C CA . ALA A 1 205 ? 36.803 -7.488 -57.958 1.00 81.31 205 ALA A CA 1
ATOM 1606 C C . ALA A 1 205 ? 38.224 -6.948 -58.206 1.00 81.31 205 ALA A C 1
ATOM 1608 O O . ALA A 1 205 ? 38.681 -6.921 -59.349 1.00 81.31 205 ALA A O 1
ATOM 1609 N N . GLY A 1 206 ? 38.968 -6.615 -57.146 1.00 79.62 206 GLY A N 1
ATOM 1610 C CA . GLY A 1 206 ? 40.364 -6.181 -57.251 1.00 79.62 206 GLY A CA 1
ATOM 1611 C C . GLY A 1 206 ? 41.272 -7.230 -57.900 1.00 79.62 206 GLY A C 1
ATOM 1612 O O . GLY A 1 206 ? 42.062 -6.902 -58.787 1.00 79.62 206 GLY A O 1
ATOM 1613 N N . TYR A 1 207 ? 41.119 -8.503 -57.526 1.00 80.31 207 TYR A N 1
ATOM 1614 C CA . TYR A 1 207 ? 41.860 -9.614 -58.122 1.00 80.31 207 TYR A CA 1
ATOM 1615 C C . TYR A 1 207 ? 41.580 -9.747 -59.625 1.00 80.31 207 TYR A C 1
ATOM 1617 O O . TYR A 1 207 ? 42.518 -9.806 -60.421 1.00 80.31 207 TYR A O 1
ATOM 1625 N N . THR A 1 208 ? 40.307 -9.715 -60.035 1.00 72.31 208 THR A N 1
ATOM 1626 C CA . THR A 1 208 ? 39.938 -9.822 -61.458 1.00 72.31 208 THR A CA 1
ATOM 1627 C C . THR A 1 208 ? 40.475 -8.658 -62.297 1.00 72.31 208 THR A C 1
ATOM 1629 O O . THR A 1 208 ? 40.917 -8.881 -63.423 1.00 72.31 208 THR A O 1
ATOM 1632 N N . MET A 1 209 ? 40.529 -7.440 -61.747 1.00 67.44 209 MET A N 1
ATOM 1633 C CA . MET A 1 209 ? 41.057 -6.258 -62.444 1.00 67.44 209 MET A CA 1
ATOM 1634 C C . MET A 1 209 ? 42.585 -6.261 -62.578 1.00 67.44 209 MET A C 1
ATOM 1636 O O . MET A 1 209 ? 43.131 -5.759 -63.563 1.00 67.44 209 MET A O 1
ATOM 1640 N N . LEU A 1 210 ? 43.297 -6.820 -61.597 1.00 70.75 210 LEU A N 1
ATOM 1641 C CA . LEU A 1 210 ? 44.762 -6.863 -61.596 1.00 70.75 210 LEU A CA 1
ATOM 1642 C C . LEU A 1 210 ? 45.332 -8.088 -62.318 1.00 70.75 210 LEU A C 1
ATOM 1644 O O . LEU A 1 210 ? 46.483 -8.038 -62.770 1.00 70.75 210 LEU A O 1
ATOM 1648 N N . SER A 1 211 ? 44.540 -9.157 -62.441 1.00 74.31 211 SER A N 1
ATOM 1649 C CA . SER A 1 211 ? 44.919 -10.384 -63.139 1.00 74.31 211 SER A CA 1
ATOM 1650 C C . SER A 1 211 ? 45.288 -10.122 -64.606 1.00 74.31 211 SER A C 1
ATOM 1652 O O . SER A 1 211 ? 44.625 -9.365 -65.319 1.00 74.31 211 SER A O 1
ATOM 1654 N N . LYS A 1 212 ? 46.391 -10.735 -65.045 1.00 72.81 212 LYS A N 1
ATOM 1655 C CA . LYS A 1 212 ? 46.813 -10.763 -66.448 1.00 72.81 212 LYS A CA 1
ATOM 1656 C C . LYS A 1 212 ? 46.417 -12.111 -67.043 1.00 72.81 212 LYS A C 1
ATOM 1658 O O . LYS A 1 212 ? 46.659 -13.145 -66.427 1.00 72.81 212 LYS A O 1
ATOM 1663 N N . TYR A 1 213 ? 45.850 -12.085 -68.237 1.00 71.81 213 TYR A N 1
ATOM 1664 C CA . TYR A 1 213 ? 45.472 -13.249 -69.021 1.00 71.81 213 TYR A CA 1
ATOM 1665 C C . TYR A 1 213 ? 46.504 -13.461 -70.129 1.00 71.81 213 TYR A C 1
ATOM 1667 O O . TYR A 1 213 ? 46.950 -12.498 -70.756 1.00 71.81 213 TYR A O 1
ATOM 1675 N N . SER A 1 214 ? 46.900 -14.716 -70.351 1.00 70.00 214 SER A N 1
ATOM 1676 C CA . SER A 1 214 ? 47.744 -15.079 -71.490 1.00 70.00 214 SER A CA 1
ATOM 1677 C C . SER A 1 214 ? 46.855 -15.253 -72.713 1.00 70.00 214 SER A C 1
ATOM 1679 O O . SER A 1 214 ? 45.939 -16.071 -72.690 1.00 70.00 214 SER A O 1
ATOM 1681 N N . ILE A 1 215 ? 47.129 -14.486 -73.760 1.00 70.75 215 ILE A N 1
ATOM 1682 C CA . ILE A 1 215 ? 46.371 -14.487 -75.010 1.00 70.75 215 ILE A CA 1
ATOM 1683 C C . ILE A 1 215 ? 47.337 -14.805 -76.136 1.00 70.75 215 ILE A C 1
ATOM 1685 O O . ILE A 1 215 ? 48.449 -14.277 -76.169 1.00 70.75 215 ILE A O 1
ATOM 1689 N N . GLU A 1 216 ? 46.907 -15.673 -77.037 1.00 68.88 216 GLU A N 1
ATOM 1690 C CA . GLU A 1 216 ? 47.625 -15.999 -78.257 1.00 68.88 216 GLU A CA 1
ATOM 1691 C C . GLU A 1 216 ? 46.912 -15.335 -79.429 1.00 68.88 216 GLU A C 1
ATOM 1693 O O . GLU A 1 216 ? 45.710 -15.509 -79.618 1.00 68.88 216 GLU A O 1
ATOM 1698 N N . ILE A 1 217 ? 47.649 -14.528 -80.181 1.00 68.38 217 ILE A N 1
ATOM 1699 C CA . ILE A 1 217 ? 47.132 -13.801 -81.332 1.00 68.38 217 ILE A CA 1
ATOM 1700 C C . ILE A 1 217 ? 47.743 -14.428 -82.573 1.00 68.38 217 ILE A C 1
ATOM 1702 O O . ILE A 1 217 ? 48.963 -14.410 -82.711 1.00 68.38 217 ILE A O 1
ATOM 1706 N N . LYS A 1 218 ? 46.899 -14.956 -83.464 1.00 64.62 218 LYS A N 1
ATOM 1707 C CA . LYS A 1 218 ? 47.293 -15.493 -84.768 1.00 64.62 218 LYS A CA 1
ATOM 1708 C C . LYS A 1 218 ? 46.818 -14.579 -85.876 1.00 64.62 218 LYS A C 1
ATOM 1710 O O . LYS A 1 218 ? 45.647 -14.214 -85.929 1.00 64.62 218 LYS A O 1
ATOM 1715 N N . LEU A 1 219 ? 47.712 -14.277 -86.803 1.00 62.84 219 LEU A N 1
ATOM 1716 C CA . LEU A 1 219 ? 47.440 -13.343 -87.876 1.00 62.84 219 LEU A CA 1
ATOM 1717 C C . LEU A 1 219 ? 47.730 -14.001 -89.212 1.00 62.84 219 LEU A C 1
ATOM 1719 O O . LEU A 1 219 ? 48.857 -14.396 -89.488 1.00 62.84 219 LEU A O 1
ATOM 1723 N N . ASN A 1 220 ? 46.698 -14.087 -90.047 1.00 57.88 220 ASN A N 1
ATOM 1724 C CA . ASN A 1 220 ? 46.752 -14.703 -91.370 1.00 57.88 220 ASN A CA 1
ATOM 1725 C C . ASN A 1 220 ? 47.302 -13.713 -92.416 1.00 57.88 220 ASN A C 1
ATOM 1727 O O . ASN A 1 220 ? 46.626 -13.392 -93.394 1.00 57.88 220 ASN A O 1
ATOM 1731 N N . ALA A 1 221 ? 48.496 -13.172 -92.174 1.00 58.47 221 ALA A N 1
ATOM 1732 C CA . ALA A 1 221 ? 49.228 -12.335 -93.118 1.00 58.47 221 ALA A CA 1
ATOM 1733 C C . ALA A 1 221 ? 50.681 -12.833 -93.215 1.00 58.47 221 ALA A C 1
ATOM 1735 O O . ALA A 1 221 ? 51.254 -13.184 -92.180 1.00 58.47 221 ALA A O 1
ATOM 1736 N N . PRO A 1 222 ? 51.288 -12.864 -94.418 1.00 57.97 222 PRO A N 1
ATOM 1737 C CA . PRO A 1 222 ? 52.686 -13.245 -94.563 1.00 57.97 222 PRO A CA 1
ATOM 1738 C C . PRO A 1 222 ? 53.567 -12.234 -93.823 1.00 57.97 222 PRO A C 1
ATOM 1740 O O . PRO A 1 222 ? 53.483 -11.021 -94.056 1.00 57.97 222 PRO A O 1
ATOM 1743 N N . TYR A 1 223 ? 54.386 -12.740 -92.904 1.00 58.97 223 TYR A N 1
ATOM 1744 C CA . TYR A 1 223 ? 55.343 -11.934 -92.159 1.00 58.97 223 TYR A CA 1
ATOM 1745 C C . TYR A 1 223 ? 56.441 -11.441 -93.109 1.00 58.97 223 TYR A C 1
ATOM 1747 O O . TYR A 1 223 ? 57.017 -12.222 -93.865 1.00 58.97 223 TYR A O 1
ATOM 1755 N N . SER A 1 224 ? 56.747 -10.144 -93.075 1.00 61.31 224 SER A N 1
ATOM 1756 C CA . SER A 1 224 ? 57.941 -9.600 -93.726 1.00 61.31 224 SER A CA 1
ATOM 1757 C C . SER A 1 224 ? 58.790 -8.863 -92.698 1.00 61.31 224 SER A C 1
ATOM 1759 O O . SER A 1 224 ? 58.266 -8.192 -91.809 1.00 61.31 224 SER A O 1
ATOM 1761 N N . ALA A 1 225 ? 60.116 -8.942 -92.831 1.00 59.53 225 ALA A N 1
ATOM 1762 C CA . ALA A 1 225 ? 61.050 -8.266 -91.927 1.00 59.53 225 ALA A CA 1
ATOM 1763 C C . ALA A 1 225 ? 60.917 -6.722 -91.930 1.00 59.53 225 ALA A C 1
ATOM 1765 O O . ALA A 1 225 ? 61.508 -6.058 -91.085 1.00 59.53 225 ALA A O 1
ATOM 1766 N N . ALA A 1 226 ? 60.144 -6.149 -92.864 1.00 60.91 226 ALA A N 1
ATOM 1767 C CA . ALA A 1 226 ? 59.858 -4.716 -92.967 1.00 60.91 226 ALA A CA 1
ATOM 1768 C C . ALA A 1 226 ? 58.573 -4.280 -92.223 1.00 60.91 226 ALA A C 1
ATOM 1770 O O . ALA A 1 226 ? 58.213 -3.102 -92.266 1.00 60.91 226 ALA A O 1
ATOM 1771 N N . GLN A 1 227 ? 57.854 -5.206 -91.572 1.00 68.06 227 GLN A N 1
ATOM 1772 C CA . GLN A 1 227 ? 56.627 -4.908 -90.826 1.00 68.06 227 GLN A CA 1
ATOM 1773 C C . GLN A 1 227 ? 56.905 -4.546 -89.357 1.00 68.06 227 GLN A C 1
ATOM 1775 O O . GLN A 1 227 ? 57.586 -5.272 -88.633 1.00 68.06 227 GLN A O 1
ATOM 1780 N N . THR A 1 228 ? 56.284 -3.462 -88.888 1.00 68.00 228 THR A N 1
ATOM 1781 C CA . THR A 1 228 ? 56.295 -3.005 -87.492 1.00 68.00 228 THR A CA 1
ATOM 1782 C C . THR A 1 228 ? 54.931 -3.219 -86.843 1.00 68.00 228 THR A C 1
ATOM 1784 O O . THR A 1 228 ? 53.889 -2.912 -87.428 1.00 68.00 228 THR A O 1
ATOM 1787 N N . TRP A 1 229 ? 54.955 -3.697 -85.599 1.00 69.19 229 TRP A N 1
ATOM 1788 C CA . TRP A 1 229 ? 53.790 -4.100 -84.818 1.00 69.19 229 TRP A CA 1
ATOM 1789 C C . TRP A 1 229 ? 53.589 -3.172 -83.621 1.00 69.19 229 TRP A C 1
ATOM 1791 O O . TRP A 1 229 ? 54.510 -2.945 -82.838 1.00 69.19 229 TRP A O 1
ATOM 1801 N N . MET A 1 230 ? 52.380 -2.635 -83.455 1.00 69.50 230 MET A N 1
ATOM 1802 C CA . MET A 1 230 ? 52.052 -1.757 -82.328 1.00 69.50 230 MET A CA 1
ATOM 1803 C C . MET A 1 230 ? 50.756 -2.198 -81.656 1.00 69.50 230 MET A C 1
ATOM 1805 O O . MET A 1 230 ? 49.720 -2.295 -82.310 1.00 69.50 230 MET A O 1
ATOM 1809 N N . LEU A 1 231 ? 50.812 -2.425 -80.341 1.00 73.06 231 LEU A N 1
ATOM 1810 C CA . LEU A 1 231 ? 49.655 -2.726 -79.504 1.00 73.06 231 LEU A CA 1
ATOM 1811 C C . LEU A 1 231 ? 49.318 -1.493 -78.658 1.00 73.06 231 LEU A C 1
ATOM 1813 O O . LEU A 1 231 ? 50.167 -0.931 -77.974 1.00 73.06 231 LEU A O 1
ATOM 1817 N N . SER A 1 232 ? 48.070 -1.060 -78.650 1.00 70.31 232 SER A N 1
ATOM 1818 C CA . SER A 1 232 ? 47.634 0.055 -77.807 1.00 70.31 232 SER A CA 1
ATOM 1819 C C . SER A 1 232 ? 46.369 -0.301 -77.052 1.00 70.31 232 SER A C 1
ATOM 1821 O O . SER A 1 232 ? 45.549 -1.101 -77.506 1.00 70.31 232 SER A O 1
ATOM 1823 N N . ARG A 1 233 ? 46.214 0.275 -75.860 1.00 73.81 233 ARG A N 1
ATOM 1824 C CA . ARG A 1 233 ? 44.983 0.141 -75.082 1.00 73.81 233 ARG A CA 1
ATOM 1825 C C . ARG A 1 233 ? 44.027 1.255 -75.493 1.00 73.81 233 ARG A C 1
ATOM 1827 O O . ARG A 1 233 ? 44.421 2.417 -75.517 1.00 73.81 233 ARG A O 1
ATOM 1834 N N . VAL A 1 234 ? 42.784 0.903 -75.809 1.00 67.25 234 VAL A N 1
ATOM 1835 C CA . VAL A 1 234 ? 41.810 1.831 -76.413 1.00 67.25 234 VAL A CA 1
ATOM 1836 C C . VAL A 1 234 ? 41.342 2.912 -75.427 1.00 67.25 234 VAL A C 1
ATOM 1838 O O . VAL A 1 234 ? 40.980 4.001 -75.854 1.00 67.25 234 VAL A O 1
ATOM 1841 N N . GLU A 1 235 ? 41.392 2.651 -74.119 1.00 62.00 235 GLU A N 1
ATOM 1842 C CA . GLU A 1 235 ? 40.902 3.585 -73.091 1.00 62.00 235 GLU A CA 1
ATOM 1843 C C . GLU A 1 235 ? 41.861 4.748 -72.780 1.00 62.00 235 GLU A C 1
ATOM 1845 O O . GLU A 1 235 ? 41.392 5.810 -72.385 1.00 62.00 235 GLU A O 1
ATOM 1850 N N . ASP A 1 236 ? 43.174 4.593 -72.998 1.00 52.84 236 ASP A N 1
ATOM 1851 C CA . ASP A 1 236 ? 44.177 5.525 -72.449 1.00 52.84 236 ASP A CA 1
ATOM 1852 C C . ASP A 1 236 ? 45.010 6.274 -73.507 1.00 52.84 236 ASP A C 1
ATOM 1854 O O . ASP A 1 236 ? 45.918 7.020 -73.150 1.00 52.84 236 ASP A O 1
ATOM 1858 N N . GLY A 1 237 ? 44.781 6.062 -74.811 1.00 50.12 237 GLY A N 1
ATOM 1859 C CA . GLY A 1 237 ? 45.543 6.714 -75.897 1.00 50.12 237 GLY A CA 1
ATOM 1860 C C . GLY A 1 237 ? 47.056 6.411 -75.931 1.00 50.12 237 GLY A C 1
ATOM 1861 O O . GLY A 1 237 ? 47.745 6.814 -76.865 1.00 50.12 237 GLY A O 1
ATOM 1862 N N . ASN A 1 238 ? 47.576 5.675 -74.945 1.00 49.09 238 ASN A N 1
ATOM 1863 C CA . ASN A 1 238 ? 48.975 5.294 -74.817 1.00 49.09 238 ASN A CA 1
ATOM 1864 C C . ASN A 1 238 ? 49.280 4.034 -75.641 1.00 49.09 238 ASN A C 1
ATOM 1866 O O . ASN A 1 238 ? 48.622 2.994 -75.515 1.00 49.09 238 ASN A O 1
ATOM 1870 N N . MET A 1 239 ? 50.317 4.126 -76.474 1.00 50.75 239 MET A N 1
ATOM 1871 C CA . MET A 1 239 ? 50.829 3.019 -77.282 1.00 50.75 239 MET A CA 1
ATOM 1872 C C . MET A 1 239 ? 51.863 2.225 -76.479 1.00 50.75 239 MET A C 1
ATOM 1874 O O . MET A 1 239 ? 52.813 2.802 -75.956 1.00 50.75 239 MET A O 1
ATOM 1878 N N . ILE A 1 240 ? 51.705 0.904 -76.394 1.00 52.72 240 ILE A N 1
ATOM 1879 C CA . ILE A 1 240 ? 52.728 0.002 -75.858 1.00 52.72 240 ILE A CA 1
ATOM 1880 C C . ILE A 1 240 ? 53.348 -0.713 -77.062 1.00 52.72 240 ILE A C 1
ATOM 1882 O O . ILE A 1 240 ? 52.750 -1.619 -77.642 1.00 52.72 240 ILE A O 1
ATOM 1886 N N . SER A 1 241 ? 54.544 -0.304 -77.486 1.00 51.06 241 SER A N 1
ATOM 1887 C CA . SER A 1 241 ? 55.234 -1.012 -78.566 1.00 51.06 241 SER A CA 1
ATOM 1888 C C . SER A 1 241 ? 55.621 -2.416 -78.096 1.00 51.06 241 SER A C 1
ATOM 1890 O O . SER A 1 241 ? 56.301 -2.591 -77.085 1.00 51.06 241 SER A O 1
ATOM 1892 N N . VAL A 1 242 ? 55.174 -3.434 -78.829 1.00 52.25 242 VAL A N 1
ATOM 1893 C CA . VAL A 1 242 ? 55.673 -4.800 -78.661 1.00 52.25 242 VAL A CA 1
ATOM 1894 C C . VAL A 1 242 ? 56.780 -4.953 -79.694 1.00 52.25 242 VAL A C 1
ATOM 1896 O O . VAL A 1 242 ? 56.515 -4.920 -80.893 1.00 52.25 242 VAL A O 1
ATOM 1899 N N . ASN A 1 243 ? 58.032 -5.036 -79.243 1.00 47.03 243 ASN A N 1
ATOM 1900 C CA . ASN A 1 243 ? 59.152 -5.276 -80.150 1.00 47.03 243 ASN A CA 1
ATOM 1901 C C . ASN A 1 243 ? 59.028 -6.678 -80.758 1.00 47.03 243 ASN A C 1
ATOM 1903 O O . ASN A 1 243 ? 58.700 -7.634 -80.060 1.00 47.03 243 ASN A O 1
ATOM 1907 N N . ALA A 1 244 ? 59.334 -6.800 -82.050 1.00 48.88 244 ALA A N 1
ATOM 1908 C CA . ALA A 1 244 ? 59.151 -8.000 -82.873 1.00 48.88 244 ALA A CA 1
ATOM 1909 C C . ALA A 1 244 ? 59.987 -9.239 -82.457 1.00 48.88 244 ALA A C 1
ATOM 1911 O O . ALA A 1 244 ? 60.050 -10.206 -83.206 1.00 48.88 244 ALA A O 1
ATOM 1912 N N . GLY A 1 245 ? 60.624 -9.229 -81.281 1.00 47.62 245 GLY A N 1
ATOM 1913 C CA . GLY A 1 245 ? 61.420 -10.342 -80.754 1.00 47.62 245 GLY A CA 1
ATOM 1914 C C . GLY A 1 245 ? 60.608 -11.489 -80.139 1.00 47.62 245 GLY A C 1
ATOM 1915 O O . GLY A 1 245 ? 61.163 -12.564 -79.947 1.00 47.62 245 GLY A O 1
ATOM 1916 N N . ASP A 1 246 ? 59.312 -11.288 -79.876 1.00 45.97 246 ASP A N 1
ATOM 1917 C CA . ASP A 1 246 ? 58.422 -12.298 -79.269 1.00 45.97 246 ASP A CA 1
ATOM 1918 C C . ASP A 1 246 ? 57.475 -12.971 -80.289 1.00 45.97 246 ASP A C 1
ATOM 1920 O O . ASP A 1 246 ? 56.552 -13.695 -79.908 1.00 45.97 246 ASP A O 1
ATOM 1924 N N . ILE A 1 247 ? 57.668 -12.708 -81.587 1.00 54.66 247 ILE A N 1
ATOM 1925 C CA . ILE A 1 247 ? 56.798 -13.192 -82.666 1.00 54.66 247 ILE A CA 1
ATOM 1926 C C . ILE A 1 247 ? 57.408 -14.459 -83.270 1.00 54.66 247 ILE A C 1
ATOM 1928 O O . ILE A 1 247 ? 58.474 -14.414 -83.880 1.00 54.66 247 ILE A O 1
ATOM 1932 N N . GLN A 1 248 ? 56.719 -15.591 -83.130 1.00 54.81 248 GLN A N 1
ATOM 1933 C CA . GLN A 1 248 ? 57.015 -16.784 -83.926 1.00 54.81 248 GLN A CA 1
ATOM 1934 C C . GLN A 1 248 ? 56.270 -16.640 -85.258 1.00 54.81 248 GLN A C 1
ATOM 1936 O O . GLN A 1 248 ? 55.070 -16.356 -85.271 1.00 54.81 248 GLN A O 1
ATOM 1941 N N . SER A 1 249 ? 56.981 -16.761 -86.377 1.00 54.84 249 SER A N 1
ATOM 1942 C CA . SER A 1 249 ? 56.407 -16.618 -87.720 1.00 54.84 249 SER A CA 1
ATOM 1943 C C . SER A 1 249 ? 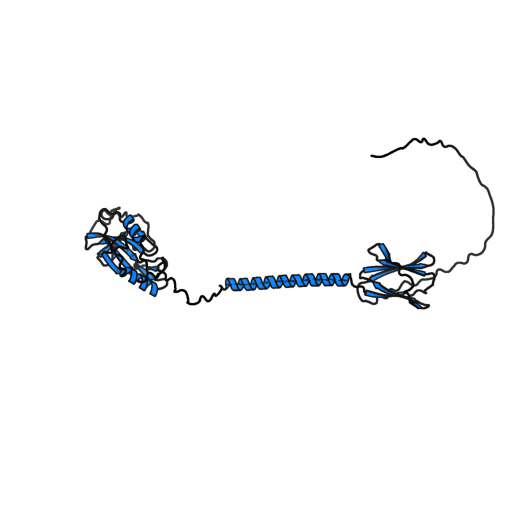56.645 -17.885 -88.532 1.00 54.84 249 SER A C 1
ATOM 1945 O O . SER A 1 249 ? 57.737 -18.445 -88.485 1.00 54.84 249 SER A O 1
ATOM 1947 N N . ASP A 1 250 ? 55.613 -18.307 -89.258 1.00 53.19 250 ASP A N 1
ATOM 1948 C CA . ASP A 1 250 ? 55.709 -19.226 -90.394 1.00 53.19 250 ASP A CA 1
ATOM 1949 C C . ASP A 1 250 ? 55.440 -18.420 -91.678 1.00 53.19 250 ASP A C 1
ATOM 1951 O O . ASP A 1 250 ? 54.832 -17.346 -91.620 1.00 53.19 250 ASP A O 1
ATOM 1955 N N . ASP A 1 251 ? 55.809 -18.950 -92.850 1.00 50.69 251 ASP A N 1
ATOM 1956 C CA . ASP A 1 251 ? 55.642 -18.292 -94.165 1.00 50.69 251 ASP A CA 1
ATOM 1957 C C . ASP A 1 251 ? 54.200 -17.808 -94.460 1.00 50.69 251 ASP A C 1
ATOM 1959 O O . ASP A 1 251 ? 53.973 -16.991 -95.355 1.00 50.69 251 ASP A O 1
ATOM 1963 N N . THR A 1 252 ? 53.204 -18.288 -93.707 1.00 53.09 252 THR A N 1
ATOM 1964 C CA . THR A 1 252 ? 51.778 -17.981 -93.892 1.00 53.09 252 THR A CA 1
ATOM 1965 C C . THR A 1 252 ? 51.125 -17.168 -92.766 1.00 53.09 252 THR A C 1
ATOM 1967 O O . THR A 1 252 ? 50.020 -16.664 -92.972 1.00 53.09 252 THR A O 1
ATOM 1970 N N . ALA A 1 253 ? 51.738 -17.063 -91.578 1.00 60.16 253 ALA A N 1
ATOM 1971 C CA . ALA A 1 253 ? 51.115 -16.412 -90.421 1.00 60.16 253 ALA A CA 1
ATOM 1972 C C . ALA A 1 253 ? 52.122 -15.936 -89.360 1.00 60.16 253 ALA A C 1
ATOM 1974 O O . ALA A 1 253 ? 53.155 -16.565 -89.136 1.00 60.16 253 ALA A O 1
ATOM 1975 N N . ALA A 1 254 ? 51.766 -14.866 -88.645 1.00 62.22 254 ALA A N 1
ATOM 1976 C CA . ALA A 1 254 ? 52.492 -14.378 -87.471 1.00 62.22 254 ALA A CA 1
ATOM 1977 C C . ALA A 1 254 ? 51.711 -14.676 -86.179 1.00 62.22 254 ALA A C 1
ATOM 1979 O O . ALA A 1 254 ? 50.495 -14.459 -86.129 1.00 62.22 254 ALA A O 1
ATOM 1980 N N . PHE A 1 255 ? 52.408 -15.135 -85.133 1.00 61.69 255 PHE A N 1
ATOM 1981 C CA . PHE A 1 255 ? 51.828 -15.446 -83.825 1.00 61.69 255 PHE A CA 1
ATOM 1982 C C . PHE A 1 255 ? 52.516 -14.665 -82.705 1.00 61.69 255 PHE A C 1
ATOM 1984 O O . PHE A 1 255 ? 53.744 -14.597 -82.655 1.00 61.69 255 PHE A O 1
ATOM 1991 N N . ALA A 1 256 ? 51.737 -14.115 -81.772 1.00 66.56 256 ALA A N 1
ATOM 1992 C CA . ALA A 1 256 ? 52.256 -13.440 -80.584 1.00 66.56 256 ALA A CA 1
ATOM 1993 C C . ALA A 1 256 ? 51.535 -13.913 -79.318 1.00 66.56 256 ALA A C 1
ATOM 1995 O O . ALA A 1 256 ? 50.303 -13.940 -79.262 1.00 66.56 256 ALA A O 1
ATOM 1996 N N . LYS A 1 257 ? 52.307 -14.233 -78.274 1.00 68.00 257 LYS A N 1
ATOM 1997 C CA . LYS A 1 257 ? 51.778 -14.590 -76.955 1.00 68.00 257 LYS A CA 1
ATOM 1998 C C . LYS A 1 257 ? 51.941 -13.419 -75.995 1.00 68.00 257 LYS A C 1
ATOM 2000 O O . LYS A 1 257 ? 53.049 -13.057 -75.619 1.00 68.00 257 LYS A O 1
ATOM 2005 N N . LEU A 1 258 ? 50.826 -12.832 -75.577 1.00 70.12 258 LEU A N 1
ATOM 2006 C CA . LEU A 1 258 ? 50.794 -11.600 -74.790 1.00 70.12 258 LEU A CA 1
ATOM 2007 C C . LEU A 1 258 ? 50.153 -11.839 -73.421 1.00 70.12 258 LEU A C 1
ATOM 2009 O O . LEU A 1 258 ? 49.246 -12.654 -73.278 1.00 70.12 258 LEU A O 1
ATOM 2013 N N . SER A 1 259 ? 50.619 -11.112 -72.403 1.00 74.25 259 SER A N 1
ATOM 2014 C CA . SER A 1 259 ? 50.048 -11.126 -71.047 1.00 74.25 259 SER A CA 1
ATOM 2015 C C . SER A 1 259 ? 49.324 -9.810 -70.763 1.00 74.25 259 SER A C 1
ATOM 2017 O O . SER A 1 259 ? 49.930 -8.855 -70.266 1.00 74.25 259 SER A O 1
ATOM 2019 N N . LEU A 1 260 ? 48.031 -9.753 -71.090 1.00 73.88 260 LEU A N 1
ATOM 2020 C CA . LEU A 1 260 ? 47.215 -8.533 -71.056 1.00 73.88 260 LEU A CA 1
ATOM 2021 C C . LEU A 1 260 ? 46.195 -8.559 -69.917 1.00 73.88 260 LEU A C 1
ATOM 2023 O O . LEU A 1 260 ? 45.762 -9.618 -69.473 1.00 73.88 260 LEU A O 1
ATOM 2027 N N . ARG A 1 261 ? 45.808 -7.384 -69.415 1.00 77.19 261 ARG A N 1
ATOM 2028 C CA . ARG A 1 261 ? 44.713 -7.266 -68.438 1.00 77.19 261 ARG A CA 1
ATOM 2029 C C . ARG A 1 261 ? 43.371 -7.228 -69.165 1.00 77.19 261 ARG A C 1
ATOM 2031 O O . ARG A 1 261 ? 43.331 -7.033 -70.375 1.00 77.19 261 ARG A O 1
ATOM 2038 N N . ARG A 1 262 ? 42.271 -7.368 -68.421 1.00 76.69 262 ARG A N 1
ATOM 2039 C CA . ARG A 1 262 ? 40.925 -7.143 -68.963 1.00 76.69 262 ARG A CA 1
ATOM 2040 C C . ARG A 1 262 ? 40.831 -5.729 -69.568 1.00 76.69 262 ARG A C 1
ATOM 2042 O O . ARG A 1 262 ? 41.337 -4.771 -68.974 1.00 76.69 262 ARG A O 1
ATOM 2049 N N . GLY A 1 263 ? 40.223 -5.595 -70.742 1.00 76.19 263 GLY A N 1
ATOM 2050 C CA . GLY A 1 263 ? 40.058 -4.305 -71.421 1.00 76.19 263 GLY A CA 1
ATOM 2051 C C . GLY A 1 263 ? 40.127 -4.393 -72.942 1.00 76.19 263 GLY A C 1
ATOM 2052 O O . GLY A 1 263 ? 40.334 -5.465 -73.507 1.00 76.19 263 GLY A O 1
ATOM 2053 N N . ASN A 1 264 ? 39.961 -3.243 -73.591 1.00 78.62 264 ASN A N 1
ATOM 2054 C CA . ASN A 1 264 ? 39.933 -3.128 -75.047 1.00 78.62 264 ASN A CA 1
ATOM 2055 C C . ASN A 1 264 ? 41.309 -2.737 -75.594 1.00 78.62 264 ASN A C 1
ATOM 2057 O O . ASN A 1 264 ? 41.936 -1.788 -75.111 1.00 78.62 264 ASN A O 1
ATOM 2061 N N . TYR A 1 265 ? 41.760 -3.447 -76.622 1.00 76.69 265 TYR A N 1
ATOM 2062 C CA . TYR A 1 265 ? 43.068 -3.266 -77.244 1.00 76.69 265 TYR A CA 1
ATOM 2063 C C . TYR A 1 265 ? 42.935 -3.106 -78.752 1.00 76.69 265 TYR A C 1
ATOM 2065 O O . TYR A 1 265 ? 42.048 -3.699 -79.360 1.00 76.69 265 TYR A O 1
ATOM 2073 N N . SER A 1 266 ? 43.836 -2.333 -79.357 1.00 73.50 266 SER A N 1
ATOM 2074 C CA . SER A 1 266 ? 43.981 -2.243 -80.807 1.00 73.50 266 SER A CA 1
ATOM 2075 C C . SER A 1 266 ? 45.384 -2.637 -81.247 1.00 73.50 266 SER A C 1
ATOM 2077 O O . SER A 1 266 ? 46.362 -2.288 -80.585 1.00 73.50 266 SER A O 1
ATOM 2079 N N . ILE A 1 267 ? 45.473 -3.379 -82.347 1.00 76.56 267 ILE A N 1
ATOM 2080 C CA . ILE A 1 267 ? 46.733 -3.775 -82.979 1.00 76.56 267 ILE A CA 1
ATOM 2081 C C . ILE A 1 267 ? 46.816 -3.101 -84.333 1.00 76.56 267 ILE A C 1
ATOM 2083 O O . ILE A 1 267 ? 45.897 -3.249 -85.137 1.00 76.56 267 ILE A O 1
ATOM 2087 N N . ASN A 1 268 ? 47.937 -2.427 -84.573 1.00 74.44 268 ASN A N 1
ATOM 2088 C CA . ASN A 1 268 ? 48.278 -1.796 -85.840 1.00 74.44 268 ASN A CA 1
ATOM 2089 C C . ASN A 1 268 ? 49.505 -2.482 -86.441 1.00 74.44 268 ASN A C 1
ATOM 2091 O O . ASN A 1 268 ? 50.509 -2.686 -85.750 1.00 74.44 268 ASN A O 1
ATOM 2095 N N . VAL A 1 269 ? 49.430 -2.784 -87.734 1.00 74.44 269 VAL A N 1
ATOM 2096 C CA . VAL A 1 269 ? 50.545 -3.302 -88.533 1.00 74.44 269 VAL A CA 1
ATOM 2097 C C . VAL A 1 269 ? 50.915 -2.245 -89.561 1.00 74.44 269 VAL A C 1
ATOM 2099 O O . VAL A 1 269 ? 50.047 -1.767 -90.295 1.00 74.44 269 VAL A O 1
ATOM 2102 N N . ALA A 1 270 ? 52.191 -1.872 -89.619 1.00 72.44 270 ALA A N 1
ATOM 2103 C CA . ALA A 1 270 ? 52.709 -0.907 -90.582 1.00 72.44 270 ALA A CA 1
ATOM 2104 C C . ALA A 1 270 ? 53.886 -1.490 -91.368 1.00 72.44 270 ALA A C 1
ATOM 2106 O O . ALA A 1 270 ? 54.714 -2.184 -90.792 1.00 72.44 270 ALA A O 1
ATOM 2107 N N . GLN A 1 271 ? 53.985 -1.183 -92.659 1.00 72.81 271 GLN A N 1
ATOM 2108 C CA . GLN A 1 271 ? 55.125 -1.535 -93.511 1.00 72.81 271 GLN A CA 1
ATOM 2109 C C . GLN A 1 271 ? 55.643 -0.260 -94.179 1.00 72.81 271 GLN A C 1
ATOM 2111 O O . GLN A 1 271 ? 54.845 0.544 -94.662 1.00 72.81 271 GLN A O 1
ATOM 2116 N N . ASP A 1 272 ? 56.960 -0.037 -94.144 1.00 71.31 272 ASP A N 1
ATOM 2117 C CA . ASP A 1 272 ? 57.607 1.173 -94.684 1.00 71.31 272 ASP A CA 1
ATOM 2118 C C . ASP A 1 272 ? 56.972 2.487 -94.172 1.00 71.31 272 ASP A C 1
ATOM 2120 O O . ASP A 1 272 ? 56.815 3.470 -94.894 1.00 71.31 272 ASP A O 1
ATOM 2124 N N . GLY A 1 273 ? 56.548 2.491 -92.902 1.00 68.25 273 GLY A N 1
ATOM 2125 C CA . GLY A 1 273 ? 55.922 3.643 -92.241 1.00 68.25 273 GLY A CA 1
ATOM 2126 C C . GLY A 1 273 ? 54.432 3.854 -92.543 1.00 68.25 273 GLY A C 1
ATOM 2127 O O . GLY A 1 273 ? 53.834 4.769 -91.978 1.00 68.25 273 GLY A O 1
ATOM 2128 N N . LYS A 1 274 ? 53.802 3.017 -93.379 1.00 74.12 274 LYS A N 1
ATOM 2129 C CA . LYS A 1 274 ? 52.370 3.103 -93.706 1.00 74.12 274 LYS A CA 1
ATOM 2130 C C . LYS A 1 274 ? 51.570 2.006 -93.003 1.00 74.12 274 LYS A C 1
ATOM 2132 O O . LYS A 1 274 ? 51.919 0.834 -93.100 1.00 74.12 274 LYS A O 1
ATOM 2137 N N . GLU A 1 275 ? 50.482 2.379 -92.325 1.00 73.50 275 GLU A N 1
ATOM 2138 C CA . GLU A 1 275 ? 49.539 1.425 -91.721 1.00 73.50 275 GLU A CA 1
ATOM 2139 C C . GLU A 1 275 ? 48.875 0.584 -92.819 1.00 73.50 275 GLU A C 1
ATOM 2141 O O . GLU A 1 275 ? 48.253 1.121 -93.739 1.00 73.50 275 GLU A O 1
ATOM 2146 N N . ILE A 1 276 ? 49.039 -0.735 -92.731 1.00 71.69 276 ILE A N 1
ATOM 2147 C CA . ILE A 1 276 ? 48.474 -1.701 -93.679 1.00 71.69 276 ILE A CA 1
ATOM 2148 C C . ILE A 1 276 ? 47.263 -2.437 -93.100 1.00 71.69 276 ILE A C 1
ATOM 2150 O O . ILE A 1 276 ? 46.414 -2.885 -93.867 1.00 71.69 276 ILE A O 1
ATOM 2154 N N . ALA A 1 277 ? 47.151 -2.540 -91.770 1.00 72.06 277 ALA A N 1
ATOM 2155 C CA . ALA A 1 277 ? 46.002 -3.150 -91.107 1.00 72.06 277 ALA A CA 1
ATOM 2156 C C . ALA A 1 277 ? 45.841 -2.677 -89.653 1.00 72.06 277 ALA A C 1
ATOM 2158 O O . ALA A 1 277 ? 46.832 -2.435 -88.958 1.00 72.06 277 ALA A O 1
ATOM 2159 N N . ARG A 1 278 ? 44.587 -2.631 -89.184 1.00 74.31 278 ARG A N 1
ATOM 2160 C CA . ARG A 1 278 ? 44.214 -2.385 -87.785 1.00 74.31 278 ARG A CA 1
ATOM 2161 C C . ARG A 1 278 ? 43.048 -3.264 -87.363 1.00 74.31 278 ARG A C 1
ATOM 2163 O O . ARG A 1 278 ? 42.091 -3.426 -88.116 1.00 74.31 278 ARG A O 1
ATOM 2170 N N . THR A 1 279 ? 43.103 -3.786 -86.142 1.00 73.56 279 THR A N 1
ATOM 2171 C CA . THR A 1 279 ? 41.988 -4.509 -85.513 1.00 73.56 279 THR A CA 1
ATOM 2172 C C . THR A 1 279 ? 41.854 -4.151 -84.040 1.00 73.56 279 THR A C 1
ATOM 2174 O O . THR A 1 279 ? 42.830 -3.750 -83.407 1.00 73.56 279 THR A O 1
ATOM 2177 N N . VAL A 1 280 ? 40.644 -4.287 -83.500 1.00 75.62 280 VAL A N 1
ATOM 2178 C CA . VAL A 1 280 ? 40.320 -4.033 -82.093 1.00 75.62 280 VAL A CA 1
ATOM 2179 C C . VAL A 1 280 ? 39.732 -5.305 -81.498 1.00 75.62 280 VAL A C 1
ATOM 2181 O O . VAL A 1 280 ? 38.862 -5.924 -82.105 1.00 75.62 280 VAL A O 1
ATOM 2184 N N . PHE A 1 281 ? 40.185 -5.688 -80.309 1.00 73.75 281 PHE A N 1
ATOM 2185 C CA . PHE A 1 281 ? 39.662 -6.844 -79.589 1.00 73.75 281 PHE A CA 1
ATOM 2186 C C . PHE A 1 281 ? 39.521 -6.548 -78.096 1.00 73.75 281 PHE A C 1
ATOM 2188 O O . PHE A 1 281 ? 40.234 -5.714 -77.530 1.00 73.75 281 PHE A O 1
ATOM 2195 N N . ALA A 1 282 ? 38.585 -7.247 -77.459 1.00 76.00 282 ALA A N 1
ATOM 2196 C CA . ALA A 1 282 ? 38.343 -7.164 -76.029 1.00 76.00 282 ALA A CA 1
ATOM 2197 C C . ALA A 1 282 ? 38.940 -8.382 -75.320 1.00 76.00 282 ALA A C 1
ATOM 2199 O O . ALA A 1 282 ? 38.754 -9.528 -75.732 1.00 76.00 282 ALA A O 1
ATOM 2200 N N . VAL A 1 283 ? 39.642 -8.129 -74.221 1.00 75.62 283 VAL A N 1
ATOM 2201 C CA . VAL A 1 283 ? 40.071 -9.157 -73.277 1.00 75.62 283 VAL A CA 1
ATOM 2202 C C . VAL A 1 283 ? 39.037 -9.202 -72.168 1.00 75.62 283 VAL A C 1
ATOM 2204 O O . VAL A 1 283 ? 38.988 -8.285 -71.351 1.00 75.62 283 VAL A O 1
ATOM 2207 N N . GLU A 1 284 ? 38.212 -10.248 -72.129 1.00 71.56 284 GLU A N 1
ATOM 2208 C CA . GLU A 1 284 ? 37.156 -10.412 -71.116 1.00 71.56 284 GLU A CA 1
ATOM 2209 C C . GLU A 1 284 ? 37.447 -11.518 -70.084 1.00 71.56 284 GLU A C 1
ATOM 2211 O O . GLU A 1 284 ? 36.736 -11.621 -69.082 1.00 71.56 284 GLU A O 1
ATOM 2216 N N . GLY A 1 285 ? 38.518 -12.301 -70.273 1.00 69.38 285 GLY A N 1
ATOM 2217 C CA . GLY A 1 285 ? 38.936 -13.379 -69.371 1.00 69.38 285 GLY A CA 1
ATOM 2218 C C . GLY A 1 285 ? 39.909 -14.369 -70.026 1.00 69.38 285 GLY A C 1
ATOM 2219 O O . GLY A 1 285 ? 40.569 -14.043 -71.009 1.00 69.38 285 GLY A O 1
ATOM 2220 N N . ALA A 1 286 ? 39.986 -15.590 -69.485 1.00 58.62 286 ALA A N 1
ATOM 2221 C CA . ALA A 1 286 ? 40.781 -16.691 -70.035 1.00 58.62 286 ALA A CA 1
ATOM 2222 C C . ALA A 1 286 ? 40.021 -17.385 -71.182 1.00 58.62 286 ALA A C 1
ATOM 2224 O O . ALA A 1 286 ? 39.345 -18.388 -70.970 1.00 58.62 286 ALA A O 1
ATOM 2225 N N . GLN A 1 287 ? 40.088 -16.822 -72.385 1.00 58.38 287 GLN A N 1
ATOM 2226 C CA . GLN A 1 287 ? 39.580 -17.429 -73.622 1.00 58.38 287 GLN A CA 1
ATOM 2227 C C . GLN A 1 287 ? 40.691 -17.385 -74.686 1.00 58.38 287 GLN A C 1
ATOM 2229 O O . GLN A 1 287 ? 41.483 -16.436 -74.678 1.00 58.38 287 GLN A O 1
ATOM 2234 N N . PRO A 1 288 ? 40.774 -18.364 -75.604 1.00 53.16 288 PRO A N 1
ATOM 2235 C CA . PRO A 1 288 ? 41.653 -18.274 -76.762 1.00 53.16 288 PRO A CA 1
ATOM 2236 C C . PRO A 1 288 ? 41.019 -17.322 -77.783 1.00 53.16 288 PRO A C 1
ATOM 2238 O O . PRO A 1 288 ? 40.261 -17.735 -78.657 1.00 53.16 288 PRO A O 1
ATOM 2241 N N . SER A 1 289 ? 41.268 -16.021 -77.645 1.00 56.59 289 SER A N 1
ATOM 2242 C CA . SER A 1 289 ? 40.824 -15.047 -78.643 1.00 56.59 289 SER A CA 1
ATOM 2243 C C . SER A 1 289 ? 41.774 -15.084 -79.838 1.00 56.59 289 SER A C 1
ATOM 2245 O O . SER A 1 289 ? 42.716 -14.301 -79.912 1.00 56.59 289 SER A O 1
ATOM 2247 N N . GLU A 1 290 ? 41.536 -16.002 -80.773 1.00 55.12 290 GLU A N 1
ATOM 2248 C CA . GLU A 1 290 ? 42.184 -15.988 -82.084 1.00 55.12 290 GLU A CA 1
ATOM 2249 C C . GLU A 1 290 ? 41.683 -14.748 -82.853 1.00 55.12 290 GLU A C 1
ATOM 2251 O O . GLU A 1 290 ? 40.571 -14.720 -83.379 1.00 55.12 290 GLU A O 1
ATOM 2256 N N . VAL A 1 291 ? 42.461 -13.661 -82.845 1.00 58.12 291 VAL A N 1
ATOM 2257 C CA . VAL A 1 291 ? 42.093 -12.411 -83.531 1.00 58.12 291 VAL A CA 1
ATOM 2258 C C . VAL A 1 291 ? 42.554 -12.480 -84.986 1.00 58.12 291 VAL A C 1
ATOM 2260 O O . VAL A 1 291 ? 43.679 -12.110 -85.299 1.00 58.12 291 VAL A O 1
ATOM 2263 N N . ALA A 1 292 ? 41.685 -12.925 -85.892 1.00 56.16 292 ALA A N 1
ATOM 2264 C CA . ALA A 1 292 ? 41.985 -12.914 -87.323 1.00 56.16 292 ALA A CA 1
ATOM 2265 C C . ALA A 1 292 ? 41.934 -11.479 -87.893 1.00 56.16 292 ALA A C 1
ATOM 2267 O O . ALA A 1 292 ? 40.914 -10.795 -87.801 1.00 56.16 292 ALA A O 1
ATOM 2268 N N . LEU A 1 293 ? 43.030 -11.021 -88.507 1.00 57.00 293 LEU A N 1
ATOM 2269 C CA . LEU A 1 293 ? 43.045 -9.801 -89.326 1.00 57.00 293 LEU A CA 1
ATOM 2270 C C . LEU A 1 293 ? 42.362 -10.058 -90.684 1.00 57.00 293 LEU A C 1
ATOM 2272 O O . LEU A 1 293 ? 42.462 -11.171 -91.208 1.00 57.00 293 LEU A O 1
ATOM 2276 N N . PRO A 1 294 ? 41.702 -9.052 -91.289 1.00 49.19 294 PRO A N 1
ATOM 2277 C CA . PRO A 1 294 ? 41.177 -9.182 -92.645 1.00 49.19 294 PRO A CA 1
ATOM 2278 C C . PRO A 1 294 ? 42.317 -9.424 -93.649 1.00 49.19 294 PRO A C 1
ATOM 2280 O O . PRO A 1 294 ? 43.360 -8.773 -93.595 1.00 49.19 294 PRO A O 1
ATOM 2283 N N . THR A 1 295 ? 42.111 -10.370 -94.568 1.00 45.47 295 THR A N 1
ATOM 2284 C CA . THR A 1 295 ? 43.068 -10.752 -95.615 1.00 45.47 295 THR A CA 1
ATOM 2285 C C . THR A 1 295 ? 43.376 -9.572 -96.542 1.00 45.47 295 THR A C 1
ATOM 2287 O O . THR A 1 295 ? 42.473 -8.970 -97.123 1.00 45.47 295 THR A O 1
ATOM 2290 N N . TYR A 1 296 ? 44.662 -9.257 -96.713 1.00 47.06 296 TYR A N 1
ATOM 2291 C CA . TYR A 1 296 ? 45.128 -8.249 -97.666 1.00 47.06 296 TYR A CA 1
ATOM 2292 C C . TYR A 1 296 ? 44.849 -8.707 -99.105 1.00 47.06 296 TYR A C 1
ATOM 2294 O O . TYR A 1 296 ? 45.244 -9.805 -99.494 1.00 47.06 296 TYR A O 1
ATOM 2302 N N . THR A 1 297 ? 44.197 -7.865 -99.910 1.00 38.12 297 THR A N 1
ATOM 2303 C CA . THR A 1 297 ? 44.098 -8.071 -101.365 1.00 38.12 297 THR A CA 1
ATOM 2304 C C . THR A 1 297 ? 45.100 -7.119 -102.025 1.00 38.12 297 THR A C 1
ATOM 2306 O O . THR A 1 297 ? 44.899 -5.906 -101.932 1.00 38.12 297 THR A O 1
ATOM 2309 N N . PRO A 1 298 ? 46.201 -7.597 -102.635 1.00 39.44 298 PRO A N 1
ATOM 2310 C CA . PRO A 1 298 ? 47.167 -6.701 -103.258 1.00 39.44 298 PRO A CA 1
ATOM 2311 C C . PRO A 1 298 ? 46.526 -5.964 -104.436 1.00 39.44 298 PRO A C 1
ATOM 2313 O O . P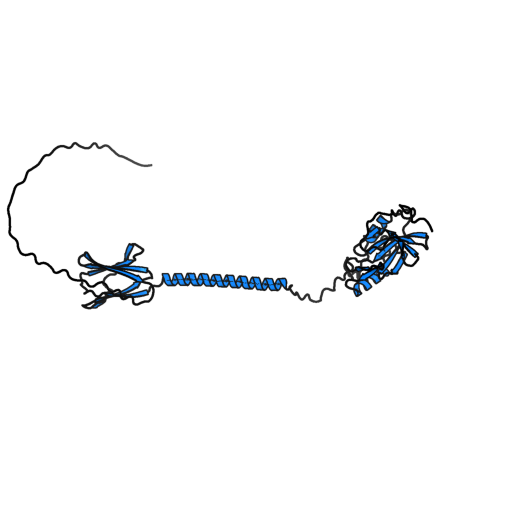RO A 1 298 ? 45.958 -6.579 -105.338 1.00 39.44 298 PRO A O 1
ATOM 2316 N N . VAL A 1 299 ? 46.632 -4.634 -104.436 1.00 38.47 299 VAL A N 1
ATOM 2317 C CA . VAL A 1 299 ? 46.285 -3.802 -105.595 1.00 38.47 299 VAL A CA 1
ATOM 2318 C C . VAL A 1 299 ? 47.332 -4.075 -106.686 1.00 38.47 299 VAL A C 1
ATOM 2320 O O . VAL A 1 299 ? 48.525 -3.954 -106.396 1.00 38.47 299 VAL A O 1
ATOM 2323 N N . PRO A 1 300 ? 46.948 -4.461 -107.919 1.00 35.19 300 PRO A N 1
ATOM 2324 C CA . PRO A 1 300 ? 47.916 -4.744 -108.972 1.00 35.19 300 PRO A CA 1
ATOM 2325 C C . PRO A 1 300 ? 48.726 -3.486 -109.305 1.00 35.19 300 PRO A C 1
ATOM 2327 O O . PRO A 1 300 ? 48.172 -2.411 -109.537 1.00 35.19 300 PRO A O 1
ATOM 2330 N N . VAL A 1 301 ? 50.052 -3.630 -109.328 1.00 41.25 301 VAL A N 1
ATOM 2331 C CA . VAL A 1 301 ? 50.983 -2.572 -109.730 1.00 41.25 301 VAL A CA 1
ATOM 2332 C C . VAL A 1 301 ? 50.775 -2.291 -111.217 1.00 41.25 301 VAL A C 1
ATOM 2334 O O . VAL A 1 301 ? 51.075 -3.131 -112.063 1.00 41.25 301 VAL A O 1
ATOM 2337 N N . ILE A 1 302 ? 50.254 -1.111 -111.549 1.00 44.19 302 ILE A N 1
ATOM 2338 C CA . ILE A 1 302 ? 50.185 -0.645 -112.935 1.00 44.19 302 ILE A CA 1
ATOM 2339 C C . ILE A 1 302 ? 51.602 -0.211 -113.332 1.00 44.19 302 ILE A C 1
ATOM 2341 O O . ILE A 1 302 ? 52.118 0.773 -112.806 1.00 44.19 302 ILE A O 1
ATOM 2345 N N . MET A 1 303 ? 52.243 -0.949 -114.244 1.00 34.09 303 MET A N 1
ATOM 2346 C CA . MET A 1 303 ? 53.469 -0.497 -114.912 1.00 34.09 303 MET A CA 1
ATOM 2347 C C . MET A 1 303 ? 53.164 0.783 -115.711 1.00 34.09 303 MET A C 1
ATOM 2349 O O . MET A 1 303 ? 52.294 0.736 -116.584 1.00 34.09 303 ME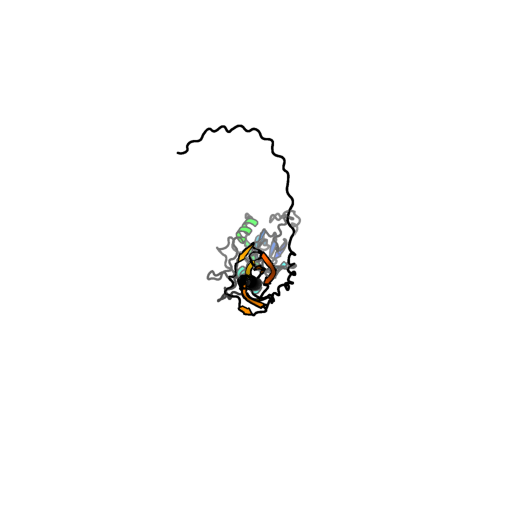T A O 1
ATOM 2353 N N . PRO A 1 304 ? 53.854 1.914 -115.479 1.00 40.62 304 PRO A N 1
ATOM 2354 C CA . PRO A 1 304 ? 53.713 3.071 -116.351 1.00 40.62 304 PRO A CA 1
ATOM 2355 C C . PRO A 1 304 ? 54.399 2.812 -117.704 1.00 40.62 304 PRO A C 1
ATOM 2357 O O . PRO A 1 304 ? 55.597 2.540 -117.777 1.00 40.62 304 PRO A O 1
ATOM 2360 N N . THR A 1 305 ? 53.617 2.905 -118.780 1.00 39.62 305 THR A N 1
ATOM 2361 C CA . THR A 1 305 ? 54.059 2.937 -120.185 1.00 39.62 305 THR A CA 1
ATOM 2362 C C . THR A 1 305 ? 54.941 4.175 -120.448 1.00 39.62 305 THR A C 1
ATOM 2364 O O . THR A 1 305 ? 54.615 5.247 -119.934 1.00 39.62 305 THR A O 1
ATOM 2367 N N . PRO A 1 306 ? 56.037 4.088 -121.232 1.00 44.19 306 PRO A N 1
ATOM 2368 C CA . PRO A 1 306 ? 56.956 5.214 -121.417 1.00 44.19 306 PRO A CA 1
ATOM 2369 C C . PRO A 1 306 ? 56.423 6.345 -122.328 1.00 44.19 306 PRO A C 1
ATOM 2371 O O . PRO A 1 306 ? 55.693 6.103 -123.285 1.00 44.19 306 PRO A O 1
ATOM 2374 N N . SER A 1 307 ? 56.874 7.557 -121.971 1.00 45.62 307 SER A N 1
ATOM 2375 C CA . SER A 1 307 ? 56.747 8.943 -122.482 1.00 45.62 307 SER A CA 1
ATOM 2376 C C . SER A 1 307 ? 56.426 9.228 -123.964 1.00 45.62 307 SER A C 1
ATOM 2378 O O . SER A 1 307 ? 56.717 8.428 -124.849 1.00 45.62 307 SER A O 1
ATOM 2380 N N . PRO A 1 308 ? 56.019 10.483 -124.265 1.00 40.81 308 PRO A N 1
ATOM 2381 C CA . PRO A 1 308 ? 56.956 11.347 -125.006 1.00 40.81 308 PRO A CA 1
ATOM 2382 C C . PRO A 1 308 ? 57.132 12.785 -124.452 1.00 40.81 308 PRO A C 1
ATOM 2384 O O . PRO A 1 308 ? 56.300 13.317 -123.724 1.00 40.81 308 PRO A O 1
ATOM 2387 N N . VAL A 1 309 ? 58.271 13.385 -124.815 1.00 45.81 309 VAL A N 1
ATOM 2388 C CA . VAL A 1 309 ? 58.868 14.690 -124.425 1.00 45.81 309 VAL A CA 1
ATOM 2389 C C . VAL A 1 309 ? 58.568 15.747 -125.533 1.00 45.81 309 VAL A C 1
ATOM 2391 O O . VAL A 1 309 ? 58.217 15.323 -126.633 1.00 45.81 309 VAL A O 1
ATOM 2394 N N . PRO A 1 310 ? 58.896 17.058 -125.416 1.00 54.50 310 PRO A N 1
ATOM 2395 C CA . PRO A 1 310 ? 58.340 18.188 -124.640 1.00 54.50 310 PRO A CA 1
ATOM 2396 C C . PRO A 1 310 ? 57.718 19.305 -125.544 1.00 54.50 310 PRO A C 1
ATOM 2398 O O . PRO A 1 310 ? 57.780 19.226 -126.767 1.00 54.50 310 PRO A O 1
ATOM 2401 N N . SER A 1 311 ? 57.219 20.420 -124.978 1.00 40.16 311 SER A N 1
ATOM 2402 C CA . SER A 1 311 ? 57.213 21.731 -125.674 1.00 40.16 311 SER A CA 1
ATOM 2403 C C . SER A 1 311 ? 57.181 22.912 -124.683 1.00 40.16 311 SER A C 1
ATOM 2405 O O . SER A 1 311 ? 56.589 22.803 -123.613 1.00 40.16 311 SER A O 1
ATOM 2407 N N . VAL A 1 312 ? 57.875 24.007 -125.011 1.00 47.94 312 VAL A N 1
ATOM 2408 C CA . VAL A 1 312 ? 58.349 25.085 -124.114 1.00 47.94 312 VAL A CA 1
ATOM 2409 C C . VAL A 1 312 ? 57.675 26.444 -124.409 1.00 47.94 312 VAL A C 1
ATOM 2411 O O . VAL A 1 312 ? 57.495 26.781 -125.574 1.00 47.94 312 VAL A O 1
ATOM 2414 N N . ALA A 1 313 ? 57.476 27.238 -123.334 1.00 40.78 313 ALA A N 1
ATOM 2415 C CA . ALA A 1 313 ? 57.359 28.718 -123.216 1.00 40.78 313 ALA A CA 1
ATOM 2416 C C . ALA A 1 313 ? 56.031 29.441 -123.587 1.00 40.78 313 ALA A C 1
ATOM 2418 O O . ALA A 1 313 ? 55.253 28.893 -124.364 1.00 40.78 313 ALA A O 1
ATOM 2419 N N . PRO A 1 314 ? 55.783 30.703 -123.116 1.00 47.16 314 PRO A N 1
ATOM 2420 C CA . PRO A 1 314 ? 56.553 31.558 -122.181 1.00 47.16 314 PRO A CA 1
ATOM 2421 C C . PRO A 1 314 ? 55.772 32.194 -120.989 1.00 47.16 314 PRO A C 1
ATOM 2423 O O . PRO A 1 314 ? 54.549 32.162 -120.897 1.00 47.16 314 PRO A O 1
ATOM 2426 N N . SER A 1 315 ? 56.577 32.804 -120.108 1.00 50.31 315 SER A N 1
ATOM 2427 C CA . SER A 1 315 ? 56.333 33.614 -118.894 1.00 50.31 315 SER A CA 1
ATOM 2428 C C . SER A 1 315 ? 55.669 34.992 -119.126 1.00 50.31 315 SER A C 1
ATOM 2430 O O . SER A 1 315 ? 55.823 35.554 -120.213 1.00 50.31 3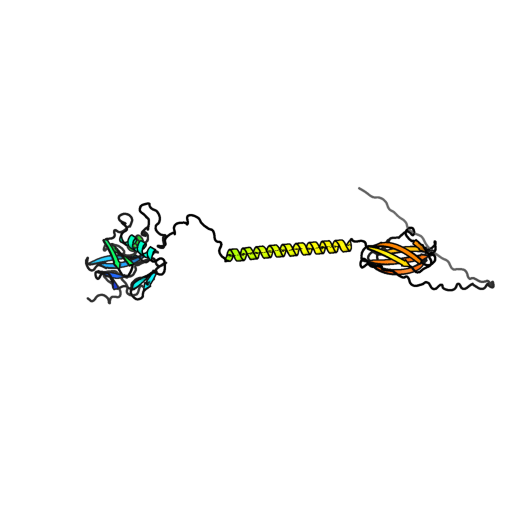15 SER A O 1
ATOM 2432 N N . PRO A 1 316 ? 55.054 35.602 -118.088 1.00 44.19 316 PRO A N 1
ATOM 2433 C CA . PRO A 1 316 ? 55.323 37.018 -117.799 1.00 44.19 316 PRO A CA 1
ATOM 2434 C C . PRO A 1 316 ? 55.771 37.304 -116.345 1.00 44.19 316 PRO A C 1
ATOM 2436 O O . PRO A 1 316 ? 55.287 36.717 -115.379 1.00 44.19 316 PRO A O 1
ATOM 2439 N N . GLU A 1 317 ? 56.703 38.255 -116.240 1.00 46.84 317 GLU A N 1
ATOM 2440 C CA . GLU A 1 317 ? 57.409 38.775 -115.052 1.00 46.84 317 GLU A CA 1
ATOM 2441 C C . GLU A 1 317 ? 56.730 40.073 -114.497 1.00 46.84 317 GLU A C 1
ATOM 2443 O O . GLU A 1 317 ? 55.671 40.446 -115.002 1.00 46.84 317 GLU A O 1
ATOM 2448 N N . PRO A 1 318 ? 57.235 40.765 -113.446 1.00 52.94 318 PRO A N 1
ATOM 2449 C CA . PRO A 1 318 ? 56.548 40.973 -112.166 1.00 52.94 318 PRO A CA 1
ATOM 2450 C C . PRO A 1 318 ? 56.158 42.446 -111.885 1.00 52.94 318 PRO A C 1
ATOM 2452 O O . PRO A 1 318 ? 56.490 43.355 -112.642 1.00 52.94 318 PRO A O 1
ATOM 2455 N N . SER A 1 319 ? 55.515 42.718 -110.740 1.00 44.09 319 SER A N 1
ATOM 2456 C CA . SER A 1 319 ? 55.382 44.085 -110.204 1.00 44.09 319 SER A CA 1
ATOM 2457 C C . SER A 1 319 ? 55.677 44.114 -108.702 1.00 44.09 319 SER A C 1
ATOM 2459 O O . SER A 1 319 ? 55.036 43.418 -107.918 1.00 44.09 319 SER A O 1
ATOM 2461 N N . VAL A 1 320 ? 56.670 44.919 -108.318 1.00 50.47 320 VAL A N 1
ATOM 2462 C CA . VAL A 1 320 ? 57.221 45.098 -106.962 1.00 50.47 320 VAL A CA 1
ATOM 2463 C C . VAL A 1 320 ? 56.911 46.514 -106.457 1.00 50.47 320 VAL A C 1
ATOM 2465 O O . VAL A 1 320 ? 56.892 47.437 -107.268 1.00 50.47 320 VAL A O 1
ATOM 2468 N N . ALA A 1 321 ? 56.785 46.649 -105.123 1.00 43.00 321 ALA A N 1
ATOM 2469 C CA . ALA A 1 321 ? 57.174 47.785 -104.248 1.00 43.00 321 ALA A CA 1
ATOM 2470 C C . ALA A 1 321 ? 56.030 48.397 -103.399 1.00 43.00 321 ALA A C 1
ATOM 2472 O O . ALA A 1 321 ? 54.888 48.400 -103.854 1.00 43.00 321 ALA A O 1
ATOM 2473 N N . PRO A 1 322 ? 56.317 49.055 -102.247 1.00 53.47 322 PRO A N 1
ATOM 2474 C CA . PRO A 1 322 ? 57.462 48.920 -101.326 1.00 53.47 322 PRO A CA 1
ATOM 2475 C C . PRO A 1 322 ? 57.078 48.815 -99.822 1.00 53.47 322 PRO A C 1
ATOM 2477 O O . PRO A 1 322 ? 55.949 49.068 -99.411 1.00 53.47 322 PRO A O 1
ATOM 2480 N N . SER A 1 323 ? 58.085 48.471 -99.010 1.00 51.62 323 SER A N 1
ATOM 2481 C CA . SER A 1 323 ? 58.136 48.454 -97.533 1.00 51.62 323 SER A CA 1
ATOM 2482 C C . SER A 1 323 ? 58.691 49.780 -96.969 1.00 51.62 323 SER A C 1
ATOM 2484 O O . SER A 1 323 ? 59.499 50.412 -97.652 1.00 51.62 323 SER A O 1
ATOM 2486 N N . PRO A 1 324 ? 58.296 50.202 -95.751 1.00 52.47 324 PRO A N 1
ATOM 2487 C CA . PRO A 1 324 ? 59.287 50.615 -94.733 1.00 52.47 324 PRO A CA 1
ATOM 2488 C C . PRO A 1 324 ? 58.915 50.089 -93.321 1.00 52.47 324 PRO A C 1
ATOM 2490 O O . PRO A 1 324 ? 57.761 50.160 -92.911 1.00 52.47 324 PRO A O 1
ATOM 2493 N N . GLU A 1 325 ? 59.769 49.328 -92.630 1.00 49.19 325 GLU A N 1
ATOM 2494 C CA . GLU A 1 325 ? 60.948 49.681 -91.799 1.00 49.19 325 GLU A CA 1
ATOM 2495 C C . GLU A 1 325 ? 60.592 49.867 -90.291 1.00 49.19 325 GLU A C 1
ATOM 2497 O O . GLU A 1 325 ? 59.648 50.591 -89.974 1.00 49.19 325 GLU A O 1
ATOM 2502 N N . PRO A 1 326 ? 61.267 49.168 -89.343 1.00 52.94 326 PRO A N 1
ATOM 2503 C CA . PRO A 1 326 ? 60.795 48.995 -87.965 1.00 52.94 326 PRO A CA 1
ATOM 2504 C C . PRO A 1 326 ? 61.413 49.997 -86.975 1.00 52.94 326 PRO A C 1
ATOM 2506 O O . PRO A 1 326 ? 62.574 50.379 -87.095 1.00 52.94 326 PRO A O 1
ATOM 2509 N N . SER A 1 327 ? 60.661 50.357 -85.928 1.00 47.66 327 SER A N 1
ATOM 2510 C CA . SER A 1 327 ? 61.155 51.167 -84.807 1.00 47.66 327 SER A CA 1
ATOM 2511 C C . SER A 1 327 ? 61.395 50.295 -83.569 1.00 47.66 327 SER A C 1
ATOM 2513 O O . SER A 1 327 ? 60.482 49.653 -83.051 1.00 47.66 327 SER A O 1
ATOM 2515 N N . VAL A 1 328 ? 62.652 50.258 -83.133 1.00 52.75 328 VAL A N 1
ATOM 2516 C CA . VAL A 1 328 ? 63.174 49.608 -81.922 1.00 52.75 328 VAL A CA 1
ATOM 2517 C C . VAL A 1 328 ? 63.346 50.668 -80.835 1.00 52.75 328 VAL A C 1
ATOM 2519 O O . VAL A 1 328 ? 63.874 51.725 -81.160 1.00 52.75 328 VAL A O 1
ATOM 2522 N N . ALA A 1 329 ? 62.997 50.368 -79.574 1.00 49.28 329 ALA A N 1
ATOM 2523 C CA . ALA A 1 329 ? 63.692 50.786 -78.332 1.00 49.28 329 ALA A CA 1
ATOM 2524 C C . ALA A 1 329 ? 62.919 50.256 -77.083 1.00 49.28 329 ALA A C 1
ATOM 2526 O O . ALA A 1 329 ? 61.775 49.832 -77.226 1.00 49.28 329 ALA A O 1
ATOM 2527 N N . PRO A 1 330 ? 63.485 50.248 -75.860 1.00 58.31 330 PRO A N 1
ATOM 2528 C CA . PRO A 1 330 ? 64.370 49.190 -75.370 1.00 58.31 330 PRO A CA 1
ATOM 2529 C C . PRO A 1 330 ? 63.933 48.606 -73.998 1.00 58.31 330 PRO A C 1
ATOM 2531 O O . PRO A 1 330 ? 63.145 49.191 -73.263 1.00 58.31 330 PRO A O 1
ATOM 2534 N N . SER A 1 331 ? 64.509 47.456 -73.636 1.00 48.03 331 SER A N 1
ATOM 2535 C CA . SER A 1 331 ? 64.638 46.933 -72.258 1.00 48.03 331 SER A CA 1
ATOM 2536 C C . SER A 1 331 ? 66.064 47.257 -71.775 1.00 48.03 331 SER A C 1
ATOM 2538 O O . SER A 1 331 ? 66.954 47.258 -72.632 1.00 48.03 331 SER A O 1
ATOM 2540 N N . PRO A 1 332 ? 66.319 47.629 -70.502 1.00 57.28 332 PRO A N 1
ATOM 2541 C CA . PRO A 1 332 ? 66.560 46.660 -69.405 1.00 57.28 332 PRO A CA 1
ATOM 2542 C C . PRO A 1 332 ? 66.066 47.224 -68.036 1.00 57.28 332 PRO A C 1
ATOM 2544 O O . PRO A 1 332 ? 65.519 48.318 -68.002 1.00 57.28 332 PRO A O 1
ATOM 2547 N N . GLU A 1 333 ? 66.129 46.627 -66.845 1.00 45.44 333 GLU A N 1
ATOM 2548 C CA . GLU A 1 333 ? 66.786 45.465 -66.226 1.00 45.44 333 GLU A CA 1
ATOM 2549 C C . GLU A 1 333 ? 66.056 45.211 -64.871 1.00 45.44 333 GLU A C 1
ATOM 2551 O O . GLU A 1 333 ? 65.309 46.086 -64.419 1.00 45.44 333 GLU A O 1
ATOM 2556 N N . PRO A 1 334 ? 66.229 44.054 -64.203 1.00 53.91 334 PRO A N 1
ATOM 2557 C CA . PRO A 1 334 ? 65.431 43.648 -63.048 1.00 53.91 334 PRO A CA 1
ATOM 2558 C C . PRO A 1 334 ? 66.177 43.702 -61.696 1.00 53.91 334 PRO A C 1
ATOM 2560 O O . PRO A 1 334 ? 67.400 43.792 -61.640 1.00 53.91 334 PRO A O 1
ATOM 2563 N N . SER A 1 335 ? 65.390 43.480 -60.634 1.00 45.06 335 SER A N 1
ATOM 2564 C CA . SER A 1 335 ? 65.760 42.875 -59.336 1.00 45.06 335 SER A CA 1
ATOM 2565 C C . SER A 1 335 ? 66.385 43.769 -58.256 1.00 45.06 335 SER A C 1
ATOM 2567 O O . SER A 1 335 ? 67.539 44.166 -58.376 1.00 45.06 335 SER A O 1
ATOM 2569 N N . VAL A 1 336 ? 65.660 43.957 -57.141 1.00 46.28 336 VAL A N 1
ATOM 2570 C CA . VAL A 1 336 ? 65.851 43.240 -55.852 1.00 46.28 336 VAL A CA 1
ATOM 2571 C C . VAL A 1 336 ? 64.482 43.061 -55.199 1.00 46.28 336 VAL A C 1
ATOM 2573 O O . VAL A 1 336 ? 63.681 44.019 -55.262 1.00 46.28 336 VAL A O 1
#

Secondary structure (DSSP, 8-state):
---S-SSB-TTT--BTT-----TTPPPTT-EETTTEEEEEEEEE-SSEEEEEEEETTTTEEEEEEEE--TTTEEE-TTSPEEE-S-HHHHHHHHHHHHH---TTTSSS---EEEEETTEEEEEEE--TTS-HHHHHHHHHHS----B-TT--BSS-TTS---PPPPSS------HHHHHHHHHHHHHHHHHHHHHHHHHHHHHHHHHHHHPEEEEEEEE-S---TTEEEEEEETTT--EEE--GGGEEEETTEEEEEEEEESEEEEEEEEETTEEEEEEEEEE-SS-----PPPPP-PPP--PPPP------------------------------

pLDDT: mean 72.53, std 17.96, range [34.09, 97.44]